Protein AF-A0A5J4E151-F1 (afdb_monomer)

Radius of gyration: 17.78 Å; Cα contacts (8 Å, |Δi|>4): 246; chains: 1; bounding box: 46×40×52 Å

Secondary structure (DSSP, 8-state):
---TTPPPPHHHHHTT-GGGHHHHTTTS--SEEE-EEEEEEETTEEEEEEEGGGSSS---HHHHHHHH-TTTEEEEEE-SSEEEEEE-SSS--TTEEEE--TT-TT--PEEEEEPPPTT-----HHHHHHHHHHHHHHHHHH-HHHHHHHHTT-S--SSHHHHHHHHHHHHHHHHHHHHHHHH-

Mean predicted aligned error: 8.68 Å

Structure (mmCIF, N/CA/C/O backbone):
data_AF-A0A5J4E151-F1
#
_entry.id   AF-A0A5J4E151-F1
#
loop_
_atom_site.group_PDB
_atom_site.id
_atom_site.type_symbol
_atom_site.label_atom_id
_atom_site.label_alt_id
_atom_site.label_comp_id
_atom_site.label_asym_id
_atom_site.label_entity_id
_atom_site.label_seq_id
_atom_site.pdbx_PDB_ins_code
_atom_site.Cartn_x
_atom_site.Cartn_y
_atom_site.Cartn_z
_atom_site.occupancy
_atom_site.B_iso_or_equiv
_atom_site.auth_seq_id
_atom_site.auth_comp_id
_atom_site.auth_asym_id
_atom_site.auth_atom_id
_atom_site.pdbx_PDB_model_num
ATOM 1 N N . MET A 1 1 ? 14.474 -12.973 3.841 1.00 42.53 1 MET A N 1
ATOM 2 C CA . MET A 1 1 ? 13.627 -13.143 5.040 1.00 42.53 1 MET A CA 1
ATOM 3 C C . MET A 1 1 ? 12.520 -14.110 4.651 1.00 42.53 1 MET A C 1
ATOM 5 O O . MET A 1 1 ? 11.704 -13.749 3.815 1.00 42.53 1 MET A O 1
ATOM 9 N N . ILE A 1 2 ? 12.594 -15.367 5.093 1.00 35.47 2 ILE A N 1
ATOM 10 C CA . ILE A 1 2 ? 11.678 -16.436 4.662 1.00 35.47 2 ILE A CA 1
ATOM 11 C C . ILE A 1 2 ? 10.744 -16.725 5.839 1.00 35.47 2 ILE A C 1
ATOM 13 O O . ILE A 1 2 ? 11.132 -17.407 6.781 1.00 35.47 2 ILE A O 1
ATOM 17 N N . CYS A 1 3 ? 9.547 -16.147 5.806 1.00 41.38 3 CYS A N 1
ATOM 18 C CA . CYS A 1 3 ? 8.407 -16.609 6.599 1.00 41.38 3 CYS A CA 1
ATOM 19 C C . CYS A 1 3 ? 7.678 -17.675 5.767 1.00 41.38 3 CYS A C 1
ATOM 21 O O . CYS A 1 3 ? 7.690 -17.584 4.540 1.00 41.38 3 CYS A O 1
ATOM 23 N N . GLU A 1 4 ? 7.112 -18.692 6.416 1.00 45.44 4 GLU A N 1
ATOM 24 C CA . GLU A 1 4 ? 6.543 -19.907 5.810 1.00 45.44 4 GLU A CA 1
ATOM 25 C C . GLU A 1 4 ? 5.902 -19.696 4.416 1.00 45.44 4 GLU A C 1
ATOM 27 O O . GLU A 1 4 ? 4.881 -19.030 4.256 1.00 45.44 4 GLU A O 1
ATOM 32 N N . GLY A 1 5 ? 6.543 -20.267 3.388 1.00 52.44 5 GLY A N 1
ATOM 33 C CA . GLY A 1 5 ? 5.962 -20.674 2.098 1.00 52.44 5 GLY A CA 1
ATOM 34 C C . GLY A 1 5 ? 5.473 -19.618 1.094 1.00 52.44 5 GLY A C 1
ATOM 35 O O . GLY A 1 5 ? 5.309 -19.960 -0.075 1.00 52.44 5 GLY A O 1
ATOM 36 N N . GLY A 1 6 ? 5.234 -18.365 1.483 1.00 66.88 6 GLY A N 1
ATOM 37 C CA . GLY A 1 6 ? 4.640 -17.357 0.590 1.00 66.88 6 GLY A CA 1
ATOM 38 C C . GLY A 1 6 ? 5.657 -16.418 -0.066 1.00 66.88 6 GLY A C 1
ATOM 39 O O . GLY A 1 6 ? 6.407 -15.730 0.627 1.00 66.88 6 GLY A O 1
ATOM 40 N N . ILE A 1 7 ? 5.645 -16.318 -1.401 1.00 82.00 7 ILE A N 1
ATOM 41 C CA . ILE A 1 7 ? 6.396 -15.284 -2.134 1.00 82.00 7 ILE A CA 1
ATOM 42 C C . ILE A 1 7 ? 5.636 -13.956 -2.015 1.00 82.00 7 ILE A C 1
ATOM 44 O O . ILE A 1 7 ? 4.506 -13.843 -2.485 1.00 82.00 7 ILE A O 1
ATOM 48 N N . VAL A 1 8 ? 6.262 -12.942 -1.410 1.00 86.12 8 VAL A N 1
ATOM 49 C CA . VAL A 1 8 ? 5.751 -11.563 -1.411 1.00 86.12 8 VAL A CA 1
ATOM 50 C C . VAL A 1 8 ? 6.131 -10.910 -2.737 1.00 86.12 8 VAL A C 1
ATOM 52 O O . VAL A 1 8 ? 7.313 -10.747 -3.036 1.00 86.12 8 VAL A O 1
ATOM 55 N N . SER A 1 9 ? 5.139 -10.543 -3.545 1.00 89.75 9 SER A N 1
ATOM 56 C CA . SER A 1 9 ? 5.371 -9.879 -4.828 1.00 89.75 9 SER A CA 1
ATOM 57 C C . SER A 1 9 ? 5.554 -8.365 -4.671 1.00 89.75 9 SER A C 1
ATOM 59 O O . SER A 1 9 ? 5.115 -7.760 -3.692 1.00 89.75 9 SER A O 1
ATOM 61 N N . LEU A 1 10 ? 6.124 -7.702 -5.687 1.00 90.00 10 LEU A N 1
ATOM 62 C CA . LEU A 1 10 ? 6.135 -6.234 -5.743 1.00 90.00 10 LEU A CA 1
ATOM 63 C C . LEU A 1 10 ? 4.709 -5.666 -5.668 1.00 90.00 10 LEU A C 1
ATOM 65 O O . LEU A 1 10 ? 4.472 -4.681 -4.979 1.00 90.00 10 LEU A O 1
ATOM 69 N N . GLY A 1 11 ? 3.744 -6.316 -6.325 1.00 88.94 11 GLY A N 1
ATOM 70 C CA . GLY A 1 11 ? 2.338 -5.916 -6.257 1.00 88.94 11 GLY A CA 1
ATOM 71 C C . GLY A 1 11 ? 1.789 -5.940 -4.830 1.00 88.94 11 GLY A C 1
ATOM 72 O O . GLY A 1 11 ? 1.059 -5.027 -4.454 1.00 88.94 11 GLY A O 1
ATOM 73 N N . ASP A 1 12 ? 2.189 -6.923 -4.020 1.00 87.94 12 ASP A N 1
ATOM 74 C CA . ASP A 1 12 ? 1.820 -6.983 -2.606 1.00 87.94 12 ASP A CA 1
ATOM 75 C C . ASP A 1 12 ? 2.377 -5.780 -1.848 1.00 87.94 12 ASP A C 1
ATOM 77 O O . ASP A 1 12 ? 1.626 -5.113 -1.141 1.00 87.94 12 ASP A O 1
ATOM 81 N N . LEU A 1 13 ? 3.654 -5.448 -2.031 1.00 90.50 13 LEU A N 1
ATOM 82 C CA . LEU A 1 13 ? 4.269 -4.296 -1.364 1.00 90.50 13 LEU A CA 1
ATOM 83 C C . LEU A 1 13 ? 3.615 -2.969 -1.781 1.00 90.50 13 LEU A C 1
ATOM 85 O O . LEU A 1 13 ? 3.301 -2.143 -0.925 1.00 90.50 13 LEU A O 1
ATOM 89 N N . LEU A 1 14 ? 3.369 -2.782 -3.081 1.00 90.31 14 LEU A N 1
ATOM 90 C CA . LEU A 1 14 ? 2.768 -1.566 -3.637 1.00 90.31 14 LEU A CA 1
ATOM 91 C C . LEU A 1 14 ? 1.304 -1.394 -3.221 1.00 90.31 14 LEU A C 1
ATOM 93 O O . LEU A 1 14 ? 0.881 -0.289 -2.892 1.00 90.31 14 LEU A O 1
ATOM 97 N N . SER A 1 15 ? 0.534 -2.484 -3.159 1.00 86.00 15 SER A N 1
ATOM 98 C CA . SER A 1 15 ? -0.891 -2.445 -2.794 1.00 86.00 15 SER A CA 1
ATOM 99 C C . SER A 1 15 ? -1.166 -1.891 -1.391 1.00 86.00 15 SER A C 1
ATOM 101 O O . SER A 1 15 ? -2.314 -1.579 -1.077 1.00 86.00 15 SER A O 1
ATOM 103 N N . ARG A 1 16 ? -0.123 -1.752 -0.568 1.00 84.62 16 ARG A N 1
ATOM 104 C CA . ARG A 1 16 ? -0.169 -1.297 0.823 1.00 84.62 16 ARG A CA 1
ATOM 105 C C . ARG A 1 16 ? 0.369 0.120 1.017 1.00 84.62 16 ARG A C 1
ATOM 107 O O . ARG A 1 16 ? 0.497 0.551 2.152 1.00 84.62 16 ARG A O 1
ATOM 114 N N . LEU A 1 17 ? 0.724 0.828 -0.056 1.00 86.69 17 LEU A N 1
ATOM 115 C CA . LEU A 1 17 ? 1.146 2.230 -0.008 1.00 86.69 17 LEU A CA 1
ATOM 116 C C . LEU A 1 17 ? -0.063 3.119 -0.319 1.00 86.69 17 LEU A C 1
ATOM 118 O O . LEU A 1 17 ? -0.485 3.147 -1.473 1.00 86.69 17 LEU A O 1
ATOM 122 N N . PRO A 1 18 ? -0.669 3.816 0.655 1.00 83.00 18 PRO A N 1
ATOM 123 C CA . PRO A 1 18 ? -1.901 4.570 0.428 1.00 83.00 18 PRO A CA 1
ATOM 124 C C . PRO A 1 18 ? -1.764 5.713 -0.591 1.00 83.00 18 PRO A C 1
ATOM 126 O O . PRO A 1 18 ? -2.714 6.009 -1.318 1.00 83.00 18 PRO A O 1
ATOM 129 N N . ASP A 1 19 ? -0.582 6.325 -0.688 1.00 85.25 19 ASP A N 1
ATOM 130 C CA . ASP A 1 19 ? -0.320 7.485 -1.552 1.00 85.25 19 ASP A CA 1
ATOM 131 C C . ASP A 1 19 ? -0.373 7.162 -3.051 1.00 85.25 19 ASP A C 1
ATOM 133 O O . ASP A 1 19 ? -0.708 8.019 -3.869 1.00 85.25 19 ASP A O 1
ATOM 137 N N . ILE A 1 20 ? -0.106 5.910 -3.435 1.00 88.19 20 ILE A N 1
ATOM 138 C CA . ILE A 1 20 ? -0.047 5.501 -4.849 1.00 88.19 20 ILE A CA 1
ATOM 139 C C . ILE A 1 20 ? -1.350 4.868 -5.342 1.00 88.19 20 ILE A C 1
ATOM 141 O O . ILE A 1 20 ? -1.440 4.394 -6.467 1.00 88.19 20 ILE A O 1
ATOM 145 N N . GLN A 1 21 ? -2.392 4.830 -4.520 1.00 84.31 21 GLN A N 1
ATOM 146 C CA . GLN A 1 21 ? -3.546 3.954 -4.756 1.00 84.31 21 GLN A CA 1
ATOM 147 C C . GLN A 1 21 ? -4.388 4.368 -5.947 1.00 84.31 21 GLN A C 1
ATOM 149 O O . GLN A 1 21 ? -4.910 3.533 -6.682 1.00 84.31 21 GLN A O 1
ATOM 154 N N . LYS A 1 22 ? -4.478 5.677 -6.181 1.00 83.44 22 LYS A N 1
ATOM 155 C CA . LYS A 1 22 ? -5.176 6.223 -7.342 1.00 83.44 22 LYS A CA 1
ATOM 156 C C . LYS A 1 22 ? -4.534 5.769 -8.655 1.00 83.44 22 LYS A C 1
ATOM 158 O O . LYS A 1 22 ? -5.250 5.565 -9.634 1.00 83.44 22 LYS A O 1
ATOM 163 N N . THR A 1 23 ? -3.207 5.658 -8.699 1.00 87.88 23 THR A N 1
ATOM 164 C CA . THR A 1 23 ? -2.477 5.189 -9.883 1.00 87.88 23 THR A CA 1
ATOM 165 C C . THR A 1 23 ? -2.414 3.665 -9.919 1.00 87.88 23 THR A C 1
ATOM 167 O O . THR A 1 23 ? -2.694 3.092 -10.968 1.00 87.88 23 THR A O 1
ATOM 170 N N . PHE A 1 24 ? -2.190 3.009 -8.778 1.00 88.06 24 PHE A N 1
ATOM 171 C CA . PHE A 1 24 ? -2.162 1.550 -8.653 1.00 88.06 24 PHE A CA 1
ATOM 172 C C . PHE A 1 24 ? -3.486 0.900 -9.074 1.00 88.06 24 PHE A C 1
ATOM 174 O O . PHE A 1 24 ? -3.498 -0.038 -9.870 1.00 88.06 24 PHE A O 1
ATOM 181 N N . GLY A 1 25 ? -4.607 1.485 -8.641 1.00 84.69 25 GLY A N 1
ATOM 182 C CA . GLY A 1 25 ? -5.966 1.059 -8.979 1.00 84.69 25 GLY A CA 1
ATOM 183 C C . GLY A 1 25 ? -6.283 1.020 -10.477 1.00 84.69 25 GLY A C 1
ATOM 184 O O . GLY A 1 25 ? -7.264 0.393 -10.867 1.00 84.69 25 GLY A O 1
ATOM 185 N N . ARG A 1 26 ? -5.476 1.674 -11.327 1.00 84.75 26 ARG A N 1
ATOM 186 C CA . ARG A 1 26 ? -5.668 1.671 -12.787 1.00 84.75 26 ARG A CA 1
ATOM 187 C C . ARG A 1 26 ? -5.266 0.355 -13.447 1.00 84.75 26 ARG A C 1
ATOM 189 O O . ARG A 1 26 ? -5.738 0.089 -14.544 1.00 84.75 26 ARG A O 1
ATOM 196 N N . TRP A 1 27 ? -4.407 -0.437 -12.807 1.00 83.38 27 TRP A N 1
ATOM 197 C CA . TRP A 1 27 ? -3.849 -1.663 -13.393 1.00 83.38 27 TRP A CA 1
ATOM 198 C C . TRP A 1 27 ? -3.949 -2.880 -12.476 1.00 83.38 27 TRP A C 1
ATOM 200 O O . TRP A 1 27 ? -3.984 -4.012 -12.956 1.00 83.38 27 TRP A O 1
ATOM 210 N N . LYS A 1 28 ? -4.039 -2.675 -11.158 1.00 83.56 28 LYS A N 1
ATOM 211 C CA . LYS A 1 28 ? -4.317 -3.732 -10.184 1.00 83.56 28 LYS A CA 1
ATOM 212 C C . LYS A 1 28 ? -5.319 -3.270 -9.146 1.00 83.56 28 LYS A C 1
ATOM 214 O O . LYS A 1 28 ? -5.326 -2.118 -8.728 1.00 83.56 28 LYS A O 1
ATOM 219 N N . GLN A 1 29 ? -6.151 -4.198 -8.683 1.00 74.88 29 GLN A N 1
ATOM 220 C CA . GLN A 1 29 ? -7.035 -3.908 -7.564 1.00 74.88 29 GLN A CA 1
ATOM 221 C C . GLN A 1 29 ? -6.218 -3.800 -6.271 1.00 74.88 29 GLN A C 1
ATOM 223 O O . GLN A 1 29 ? -5.421 -4.694 -5.977 1.00 74.88 29 GLN A O 1
ATOM 228 N N . PRO A 1 30 ? -6.403 -2.732 -5.485 1.00 70.62 30 PRO A N 1
ATOM 229 C CA . PRO A 1 30 ? -5.702 -2.594 -4.226 1.00 70.62 30 PRO A CA 1
ATOM 230 C C . PRO A 1 30 ? -6.295 -3.486 -3.129 1.00 70.62 30 PRO A C 1
ATOM 232 O O . PRO A 1 30 ? -7.515 -3.694 -3.041 1.00 70.62 30 PRO A O 1
ATOM 235 N N . ASN A 1 31 ? -5.395 -3.985 -2.277 1.00 70.06 31 ASN A N 1
ATOM 236 C CA . ASN A 1 31 ? -5.660 -4.923 -1.182 1.00 70.06 31 ASN A CA 1
ATOM 237 C C . ASN A 1 31 ? -5.587 -4.233 0.190 1.00 70.06 31 ASN A C 1
ATOM 239 O O . ASN A 1 31 ? -5.040 -4.761 1.157 1.00 70.06 31 ASN A O 1
ATOM 243 N N . PHE A 1 32 ? -6.134 -3.026 0.270 1.00 72.69 32 PHE A N 1
ATOM 244 C CA . PHE A 1 32 ? -6.296 -2.288 1.514 1.00 72.69 32 PHE A CA 1
ATOM 245 C C . PHE A 1 32 ? -7.587 -1.461 1.431 1.00 72.69 32 PHE A C 1
ATOM 247 O O . PHE A 1 32 ? -8.123 -1.217 0.345 1.00 72.69 32 PHE A O 1
ATOM 254 N N . ILE A 1 33 ? -8.110 -1.066 2.583 1.00 72.81 33 ILE A N 1
ATOM 255 C CA . ILE A 1 33 ? -9.301 -0.236 2.729 1.00 72.81 33 ILE A CA 1
ATOM 256 C C . ILE A 1 33 ? -8.943 0.867 3.721 1.00 72.81 33 ILE A C 1
ATOM 258 O O . ILE A 1 33 ? -8.430 0.598 4.804 1.00 72.81 33 ILE A O 1
ATOM 262 N N . ARG A 1 34 ? -9.193 2.126 3.356 1.00 69.88 34 ARG A N 1
ATOM 263 C CA . ARG A 1 34 ? -8.983 3.264 4.257 1.00 69.88 34 ARG A CA 1
ATOM 264 C C . ARG A 1 34 ? -10.193 3.435 5.167 1.00 69.88 34 ARG A C 1
ATOM 266 O O . ARG A 1 34 ? -11.329 3.405 4.696 1.00 69.88 34 ARG A O 1
ATOM 273 N N . PHE A 1 35 ? -9.937 3.631 6.455 1.00 68.56 35 PHE A N 1
ATOM 274 C CA . PHE A 1 35 ? -10.963 3.841 7.466 1.00 68.56 35 PHE A CA 1
ATOM 275 C C . PHE A 1 35 ? -10.868 5.264 7.994 1.00 68.56 35 PHE A C 1
ATOM 277 O O . PHE A 1 35 ? -9.801 5.875 8.020 1.00 68.56 35 PHE A O 1
ATOM 284 N N . ARG A 1 36 ? -11.998 5.776 8.471 1.00 63.00 36 ARG A N 1
ATOM 285 C CA . ARG A 1 36 ? -11.978 6.844 9.460 1.00 63.00 36 ARG A CA 1
ATOM 286 C C . ARG A 1 36 ? -12.398 6.200 10.770 1.00 63.00 36 ARG A C 1
ATOM 288 O O . ARG A 1 36 ? -13.542 5.766 10.890 1.00 63.00 36 ARG A O 1
ATOM 295 N N . SER A 1 37 ? -11.484 6.081 11.732 1.00 58.84 37 SER A N 1
ATOM 296 C CA . SER A 1 37 ? -11.930 5.754 13.084 1.00 58.84 37 SER A CA 1
ATOM 297 C C . SER A 1 37 ? -12.698 6.971 13.597 1.00 58.84 37 SER A C 1
ATOM 299 O O . SER A 1 37 ? -12.213 8.101 13.540 1.00 58.84 37 SER A O 1
ATOM 301 N N . GLU A 1 38 ? -13.949 6.768 13.996 1.00 55.66 38 GLU A N 1
ATOM 302 C CA . GLU A 1 38 ? -14.753 7.858 14.550 1.00 55.66 38 GLU A CA 1
ATOM 303 C C . GLU A 1 38 ? -14.812 7.775 16.074 1.00 55.66 38 GLU A C 1
ATOM 305 O O . GLU A 1 38 ? -14.807 8.822 16.719 1.00 55.66 38 GLU A O 1
ATOM 310 N N . LYS A 1 39 ? -14.823 6.568 16.669 1.00 57.62 39 LYS A N 1
ATOM 311 C CA . LYS A 1 39 ? -14.836 6.382 18.130 1.00 57.62 39 LYS A CA 1
ATOM 312 C C . LYS A 1 39 ? -14.169 5.068 18.548 1.00 57.62 39 LYS A C 1
ATOM 314 O O . LYS A 1 39 ? -14.667 3.988 18.240 1.00 57.62 39 LYS A O 1
ATOM 319 N N . ILE A 1 40 ? -13.086 5.166 19.314 1.00 58.03 40 ILE A N 1
ATOM 320 C CA . ILE A 1 40 ? -12.594 4.067 20.156 1.00 58.03 40 ILE A CA 1
ATOM 321 C C . ILE A 1 40 ? -13.367 4.204 21.466 1.00 58.03 40 ILE A C 1
ATOM 323 O O . ILE A 1 40 ? -13.253 5.238 22.125 1.00 58.03 40 ILE A O 1
ATOM 327 N N . LYS A 1 41 ? -14.259 3.254 21.767 1.00 53.00 41 LYS A N 1
ATOM 328 C CA . LYS A 1 41 ? -15.203 3.403 22.886 1.00 53.00 41 LYS A CA 1
ATOM 329 C C . LYS A 1 41 ? -14.642 2.897 24.212 1.00 53.00 41 LYS A C 1
ATOM 331 O O . LYS A 1 41 ? -15.151 3.306 25.243 1.00 53.00 41 LYS A O 1
ATOM 336 N N . ASP A 1 42 ? -13.590 2.090 24.176 1.00 51.34 42 ASP A N 1
ATOM 337 C CA . ASP A 1 42 ? -12.799 1.684 25.334 1.00 51.34 42 ASP A CA 1
ATOM 338 C C . ASP A 1 42 ? -11.522 0.985 24.845 1.00 51.34 42 ASP A C 1
ATOM 340 O O . ASP A 1 42 ? -11.411 0.665 23.660 1.00 51.34 42 ASP A O 1
ATOM 344 N N . SER A 1 43 ? -10.565 0.720 25.739 1.00 54.88 43 SER A N 1
ATOM 345 C CA . SER A 1 43 ? -9.288 0.055 25.396 1.00 54.88 43 SER A CA 1
ATOM 346 C C . SER A 1 43 ? -9.418 -1.324 24.717 1.00 54.88 43 SER A C 1
ATOM 348 O O . SER A 1 43 ? -8.444 -1.808 24.142 1.00 54.88 43 SER A O 1
ATOM 350 N N . ASP A 1 44 ? -10.617 -1.919 24.735 1.00 62.38 44 ASP A N 1
ATOM 351 C CA . ASP A 1 44 ? -10.885 -3.289 24.287 1.00 62.38 44 ASP A CA 1
ATOM 352 C C . ASP A 1 44 ? -11.811 -3.399 23.056 1.00 62.38 44 ASP A C 1
ATOM 354 O O . ASP A 1 44 ? -11.837 -4.451 22.417 1.00 62.38 44 ASP A O 1
ATOM 358 N N . GLU A 1 45 ? -12.546 -2.341 22.686 1.00 68.88 45 GLU A N 1
ATOM 359 C CA . GLU A 1 45 ? -13.493 -2.364 21.561 1.00 68.88 45 GLU A CA 1
ATOM 360 C C . GLU A 1 45 ? -13.376 -1.110 20.685 1.00 68.88 45 GLU A C 1
ATOM 362 O O . GLU A 1 45 ? -13.573 0.029 21.130 1.00 68.88 45 GLU A O 1
ATOM 367 N N . ALA A 1 46 ? -13.108 -1.323 19.394 1.00 72.38 46 ALA A N 1
ATOM 368 C CA . ALA A 1 46 ? -13.082 -0.262 18.400 1.00 72.38 46 ALA A CA 1
ATOM 369 C C . ALA A 1 46 ? -14.318 -0.336 17.496 1.00 72.38 46 ALA A C 1
ATOM 371 O O . ALA A 1 46 ? -14.660 -1.392 16.956 1.00 72.38 46 ALA A O 1
ATOM 372 N N . ILE A 1 47 ? -14.965 0.819 17.305 1.00 77.06 47 ILE A N 1
ATOM 373 C CA . ILE A 1 47 ? -15.999 0.996 16.289 1.00 77.06 47 ILE A CA 1
ATOM 374 C C . ILE A 1 47 ? -15.340 1.594 15.050 1.00 77.06 47 ILE A C 1
ATOM 376 O O . ILE A 1 47 ? -14.709 2.654 15.089 1.00 77.06 47 ILE A O 1
ATOM 380 N N . LEU A 1 48 ? -15.496 0.892 13.938 1.00 76.25 48 LEU A N 1
ATOM 381 C CA . LEU A 1 48 ? -14.873 1.197 12.663 1.00 76.25 48 LEU A CA 1
ATOM 382 C C . LEU A 1 48 ? -15.947 1.642 11.678 1.00 76.25 48 LEU A C 1
ATOM 384 O O . LEU A 1 48 ? -16.825 0.854 11.330 1.00 76.25 48 LEU A O 1
ATOM 388 N N . THR A 1 49 ? -15.850 2.876 11.190 1.00 77.62 49 THR A N 1
ATOM 389 C CA . THR A 1 49 ? -16.773 3.410 10.183 1.00 77.62 49 THR A CA 1
ATOM 390 C C . THR A 1 49 ? -16.073 3.473 8.824 1.00 77.62 49 THR A C 1
ATOM 392 O O . THR A 1 49 ? -15.026 4.106 8.665 1.00 77.62 49 THR A O 1
ATOM 395 N N . VAL A 1 50 ? -16.658 2.824 7.817 1.00 76.06 50 VAL A N 1
ATOM 396 C CA . VAL A 1 50 ? -16.188 2.842 6.424 1.00 76.06 50 VAL A CA 1
ATOM 397 C C . VAL A 1 50 ? -17.189 3.575 5.557 1.00 76.06 50 VAL A C 1
ATOM 399 O O . VAL A 1 50 ? -18.328 3.143 5.424 1.00 76.06 50 VAL A O 1
ATOM 402 N N . ARG A 1 51 ? -16.760 4.646 4.890 1.00 73.56 51 ARG A N 1
ATOM 403 C CA . ARG A 1 51 ? -17.608 5.388 3.948 1.00 73.56 51 ARG A CA 1
ATOM 404 C C . ARG A 1 51 ? -17.534 4.779 2.550 1.00 73.56 51 ARG A C 1
ATOM 406 O O . ARG A 1 51 ? -16.490 4.852 1.903 1.00 73.56 51 ARG A O 1
ATOM 413 N N . ARG A 1 52 ? -18.655 4.257 2.040 1.00 71.12 52 ARG A N 1
ATOM 414 C CA . ARG A 1 52 ? -18.755 3.619 0.711 1.00 71.12 52 ARG A CA 1
ATOM 415 C C . ARG A 1 52 ? -18.426 4.588 -0.433 1.00 71.12 52 ARG A C 1
ATOM 417 O O . ARG A 1 52 ? -17.682 4.257 -1.349 1.00 71.12 52 ARG A O 1
ATOM 424 N N . LYS A 1 53 ? -18.938 5.824 -0.379 1.00 61.50 53 LYS A N 1
ATOM 425 C CA . LYS A 1 53 ? -18.832 6.788 -1.498 1.00 61.50 53 LYS A CA 1
ATOM 426 C C . LYS A 1 53 ? -17.515 7.564 -1.579 1.00 61.50 53 LYS A C 1
ATOM 428 O O . LYS A 1 53 ? -17.277 8.231 -2.582 1.00 61.50 53 LYS A O 1
ATOM 433 N N . GLN A 1 54 ? -16.651 7.493 -0.567 1.00 56.75 54 GLN A N 1
ATOM 434 C CA . GLN A 1 54 ? -15.451 8.336 -0.519 1.00 56.75 54 GLN A CA 1
ATOM 435 C C . GLN A 1 54 ? -14.336 7.864 -1.471 1.00 56.75 54 GLN A C 1
ATOM 437 O O . GLN A 1 54 ? -13.471 8.662 -1.827 1.00 56.75 54 GLN A O 1
ATOM 442 N N . TYR A 1 55 ? -14.374 6.611 -1.944 1.00 53.59 55 TYR A N 1
ATOM 443 C CA . TYR A 1 55 ? -13.219 6.005 -2.621 1.00 53.59 55 TYR A CA 1
ATOM 444 C C . TYR A 1 55 ? -13.464 5.457 -4.032 1.00 53.59 55 TYR A C 1
ATOM 446 O O . TYR A 1 55 ? -12.539 4.895 -4.608 1.00 53.59 55 TYR A O 1
ATOM 454 N N . ARG A 1 56 ? -14.662 5.615 -4.624 1.00 54.12 56 ARG A N 1
ATOM 455 C CA . ARG A 1 56 ? -15.032 5.001 -5.930 1.00 54.12 56 ARG A CA 1
ATOM 456 C C . ARG A 1 56 ? -14.776 3.482 -6.018 1.00 54.12 56 ARG A C 1
ATOM 458 O O . ARG A 1 56 ? -14.801 2.919 -7.107 1.00 54.12 56 ARG A O 1
ATOM 465 N N . MET A 1 57 ? -14.518 2.830 -4.891 1.00 56.59 57 MET A N 1
ATOM 466 C CA . MET A 1 57 ? -14.376 1.390 -4.778 1.00 56.59 57 MET A CA 1
ATOM 467 C C . MET A 1 57 ? -15.659 0.865 -4.166 1.00 56.59 57 MET A C 1
ATOM 469 O O . MET A 1 57 ? -16.116 1.404 -3.159 1.00 56.59 57 MET A O 1
ATOM 473 N N . ASP A 1 58 ? -16.230 -0.168 -4.774 1.00 63.25 58 ASP A N 1
ATOM 474 C CA . ASP A 1 58 ? -17.377 -0.858 -4.204 1.00 63.25 58 ASP A CA 1
ATOM 475 C C . ASP A 1 58 ? -16.873 -1.657 -2.997 1.00 63.25 58 ASP A C 1
ATOM 477 O O . ASP A 1 58 ? -16.275 -2.730 -3.123 1.00 63.25 58 ASP A O 1
ATOM 481 N N . VAL A 1 59 ? -16.948 -1.042 -1.817 1.00 70.62 59 VAL A N 1
ATOM 482 C CA . VAL A 1 59 ? -16.488 -1.669 -0.582 1.00 70.62 59 VAL A CA 1
ATOM 483 C C . VAL A 1 59 ? -17.616 -2.543 -0.051 1.00 70.62 59 VAL A C 1
ATOM 485 O O . VAL A 1 59 ? -18.546 -2.056 0.588 1.00 70.62 59 VAL A O 1
ATOM 488 N N . ASP A 1 60 ? -17.512 -3.841 -0.323 1.00 81.38 60 ASP A N 1
ATOM 489 C CA . ASP A 1 60 ? -18.403 -4.863 0.220 1.00 81.38 60 ASP A CA 1
ATOM 490 C C . ASP A 1 60 ? -17.929 -5.317 1.614 1.00 81.38 60 ASP A C 1
ATOM 492 O O . ASP A 1 60 ? -16.731 -5.444 1.894 1.00 81.38 60 ASP A O 1
ATOM 496 N N . VAL A 1 61 ? -18.896 -5.633 2.473 1.00 82.69 61 VAL A N 1
ATOM 497 C CA . VAL A 1 61 ? -18.726 -6.286 3.775 1.00 82.69 61 VAL A CA 1
ATOM 498 C C . VAL A 1 61 ? -17.847 -7.529 3.647 1.00 82.69 61 VAL A C 1
ATOM 500 O O . VAL A 1 61 ? -16.977 -7.749 4.488 1.00 82.69 61 VAL A O 1
ATOM 503 N N . ARG A 1 62 ? -18.022 -8.312 2.573 1.00 83.56 62 ARG A N 1
ATOM 504 C CA . ARG A 1 62 ? -17.208 -9.509 2.303 1.00 83.56 62 ARG A CA 1
ATOM 505 C C . ARG A 1 62 ? -15.723 -9.185 2.180 1.00 83.56 62 ARG A C 1
ATOM 507 O O . ARG A 1 62 ? -14.898 -9.872 2.771 1.00 83.56 62 ARG A O 1
ATOM 514 N N . LYS A 1 63 ? -15.380 -8.115 1.456 1.00 80.00 63 LYS A N 1
ATOM 515 C CA . LYS A 1 63 ? -13.987 -7.692 1.264 1.00 80.00 63 LYS A CA 1
ATOM 516 C C . LYS A 1 63 ? -13.377 -7.207 2.578 1.00 80.00 63 LYS A C 1
ATOM 518 O O . LYS A 1 63 ? -12.238 -7.545 2.880 1.00 80.00 63 LYS A O 1
ATOM 523 N N . ILE A 1 64 ? -14.134 -6.457 3.380 1.00 80.44 64 ILE A N 1
ATOM 524 C CA . ILE A 1 64 ? -13.666 -5.998 4.696 1.00 80.44 64 ILE A CA 1
ATOM 525 C C . ILE A 1 64 ? -13.393 -7.192 5.614 1.00 80.44 64 ILE A C 1
ATOM 527 O O . ILE A 1 64 ? -12.321 -7.267 6.208 1.00 80.44 64 ILE A O 1
ATOM 531 N N . LYS A 1 65 ? -14.322 -8.148 5.683 1.00 82.00 65 LYS A N 1
ATOM 532 C CA . LYS A 1 65 ? -14.159 -9.378 6.465 1.00 82.00 65 LYS A CA 1
ATOM 533 C C . LYS A 1 65 ? -12.991 -10.237 5.988 1.00 82.00 65 LYS A C 1
ATOM 535 O O . LYS A 1 65 ? -12.237 -10.738 6.810 1.00 82.00 65 LYS A O 1
ATOM 540 N N . GLN A 1 66 ? -12.766 -10.328 4.679 1.00 80.25 66 GLN A N 1
ATOM 541 C CA . GLN A 1 66 ? -11.6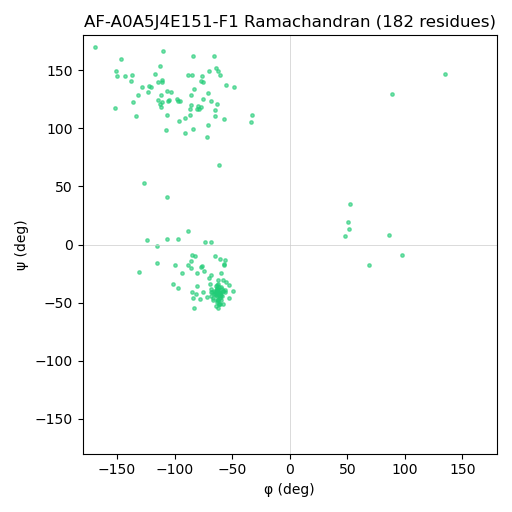01 -11.022 4.127 1.00 80.25 66 GLN A CA 1
ATOM 542 C C . GLN A 1 66 ? -10.275 -10.376 4.561 1.00 80.25 66 GLN A C 1
ATOM 544 O O . GLN A 1 66 ? -9.308 -11.081 4.831 1.00 80.25 66 GLN A O 1
ATOM 549 N N . ILE A 1 67 ? -10.221 -9.042 4.615 1.00 79.00 67 ILE A N 1
ATOM 550 C CA . ILE A 1 67 ? -9.006 -8.297 4.964 1.00 79.00 67 ILE A CA 1
ATOM 551 C C . ILE A 1 67 ? -8.761 -8.310 6.480 1.00 79.00 67 ILE A C 1
ATOM 553 O O . ILE A 1 67 ? -7.639 -8.568 6.904 1.00 79.00 67 ILE A O 1
ATOM 557 N N . ALA A 1 68 ? -9.792 -8.044 7.287 1.00 75.88 68 ALA A N 1
ATOM 558 C CA . ALA A 1 68 ? -9.697 -8.009 8.750 1.00 75.88 68 ALA A CA 1
ATOM 559 C C . ALA A 1 68 ? -9.666 -9.407 9.399 1.00 75.88 68 ALA A C 1
ATOM 561 O O . ALA A 1 68 ? -9.254 -9.546 10.551 1.00 75.88 68 ALA A O 1
ATOM 562 N N . GLY A 1 69 ? -10.120 -10.432 8.675 1.00 77.00 69 GLY A N 1
ATOM 563 C CA . GLY A 1 69 ? -10.452 -11.752 9.203 1.00 77.00 69 GLY A CA 1
ATOM 564 C C . GLY A 1 69 ? -11.913 -11.821 9.664 1.00 77.00 69 GLY A C 1
ATOM 565 O O . GLY A 1 69 ? -12.365 -10.982 10.445 1.00 77.00 69 GLY A O 1
ATOM 566 N N . ASP A 1 70 ? -12.642 -12.844 9.204 1.00 74.75 70 ASP A N 1
ATOM 567 C CA . ASP A 1 70 ? -14.070 -13.057 9.509 1.00 74.75 70 ASP A CA 1
ATOM 568 C C . ASP A 1 70 ? -14.367 -13.102 11.019 1.00 74.75 70 ASP A C 1
ATOM 570 O O . ASP A 1 70 ? -15.418 -12.644 11.470 1.00 74.75 70 ASP A O 1
ATOM 574 N N . ASP A 1 71 ? -13.417 -13.604 11.809 1.00 73.44 71 ASP A N 1
ATOM 575 C CA . ASP A 1 71 ? -13.561 -13.776 13.257 1.00 73.44 71 ASP A CA 1
ATOM 576 C C . ASP A 1 71 ? -13.224 -12.514 14.067 1.00 73.44 71 ASP A C 1
ATOM 578 O O . ASP A 1 71 ? -13.436 -12.479 15.281 1.00 73.44 71 ASP A O 1
ATOM 582 N N . CYS A 1 72 ? -12.680 -11.476 13.426 1.00 75.00 72 CYS A N 1
ATOM 583 C CA . CYS A 1 72 ? -12.179 -10.284 14.111 1.00 75.00 72 CYS A CA 1
ATOM 584 C C . CYS A 1 72 ? -13.220 -9.167 14.211 1.00 75.00 72 CYS A C 1
ATOM 586 O O . CYS A 1 72 ? -13.114 -8.321 15.102 1.00 75.00 72 CYS A O 1
ATOM 588 N N . ILE A 1 73 ? -14.206 -9.143 13.309 1.00 83.31 73 ILE A N 1
ATOM 589 C CA . ILE A 1 73 ? -15.143 -8.026 13.170 1.00 83.31 73 ILE A CA 1
ATOM 590 C C . ILE A 1 73 ? -16.589 -8.479 12.955 1.00 83.31 73 ILE A C 1
ATOM 592 O O . ILE A 1 73 ? -16.880 -9.399 12.193 1.00 83.31 73 ILE A O 1
ATOM 596 N N . ASP A 1 74 ? -17.507 -7.757 13.583 1.00 86.31 74 ASP A N 1
ATOM 597 C CA . ASP A 1 74 ? -18.944 -7.852 13.372 1.00 86.31 7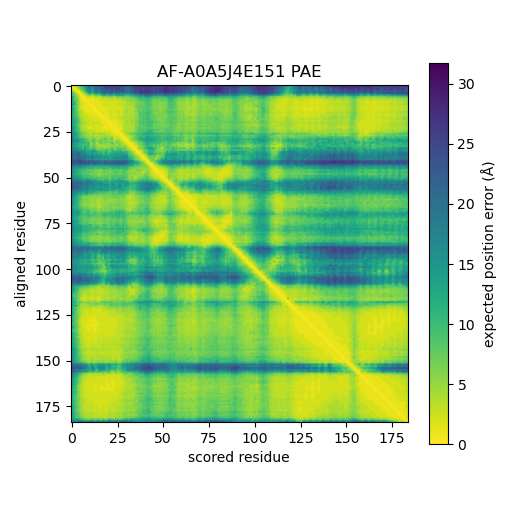4 ASP A CA 1
ATOM 598 C C . ASP A 1 74 ? -19.476 -6.609 12.688 1.00 86.31 74 ASP A C 1
ATOM 600 O O . ASP A 1 74 ? -19.083 -5.491 13.001 1.00 86.31 74 ASP A O 1
ATOM 604 N N . LEU A 1 75 ? -20.398 -6.802 11.750 1.00 86.94 75 LEU A N 1
ATOM 605 C CA . LEU A 1 75 ? -21.132 -5.701 11.147 1.00 86.94 75 LEU A CA 1
ATOM 606 C C . LEU A 1 75 ? -22.232 -5.264 12.121 1.00 86.94 75 LEU A C 1
ATOM 608 O O . LEU A 1 75 ? -23.142 -6.041 12.398 1.00 86.94 75 LEU A O 1
ATOM 612 N N . ILE A 1 76 ? -22.160 -4.025 12.605 1.00 88.56 76 ILE A N 1
ATOM 613 C CA . ILE A 1 76 ? -23.195 -3.422 13.458 1.00 88.56 76 ILE A CA 1
ATOM 614 C C . ILE A 1 76 ? -24.309 -2.838 12.591 1.00 88.56 76 ILE A C 1
ATOM 616 O O . ILE A 1 76 ? -25.491 -3.005 12.874 1.00 88.56 76 ILE A O 1
ATOM 620 N N . SER A 1 77 ? -23.922 -2.103 11.546 1.00 86.88 77 SER A N 1
ATOM 621 C CA . SER A 1 77 ? -24.849 -1.371 10.688 1.00 86.88 77 SER A CA 1
ATOM 622 C C . SER A 1 77 ? -24.307 -1.272 9.270 1.00 86.88 77 SER A C 1
ATOM 624 O O . SER A 1 77 ? -23.102 -1.144 9.053 1.00 86.88 77 SER A O 1
ATOM 626 N N . SER A 1 78 ? -25.212 -1.323 8.299 1.00 88.38 78 SER A N 1
ATOM 627 C CA . SER A 1 78 ? -24.916 -1.123 6.887 1.00 88.38 78 SER A CA 1
ATOM 628 C C . SER A 1 78 ? -25.953 -0.178 6.298 1.00 88.38 78 SER A C 1
ATOM 630 O O . SER A 1 78 ? -27.102 -0.566 6.116 1.00 88.38 78 SER A O 1
ATOM 632 N N . ASP A 1 79 ? -25.515 1.026 5.958 1.00 84.62 79 ASP A N 1
ATOM 633 C CA . ASP A 1 79 ? -26.272 2.017 5.197 1.00 84.62 79 ASP A CA 1
ATOM 634 C C . ASP A 1 79 ? -25.663 2.170 3.787 1.00 84.62 79 ASP A C 1
ATOM 636 O O . ASP A 1 79 ? -24.536 1.742 3.510 1.00 84.62 79 ASP A O 1
ATOM 640 N N . ASP A 1 80 ? -26.383 2.825 2.880 1.00 80.31 80 ASP A N 1
ATOM 641 C CA . ASP A 1 80 ? -25.927 3.146 1.524 1.00 80.31 80 ASP A CA 1
ATOM 642 C C . ASP A 1 80 ? -24.670 4.024 1.518 1.00 80.31 80 ASP A C 1
ATOM 644 O O . ASP A 1 80 ? -23.906 4.055 0.545 1.00 80.31 80 ASP A O 1
ATOM 648 N N . LYS A 1 81 ? -24.451 4.777 2.599 1.00 80.94 81 LYS A N 1
ATOM 649 C CA . LYS A 1 81 ? -23.312 5.684 2.741 1.00 80.94 81 LYS A CA 1
ATOM 650 C C . LYS A 1 81 ? -22.162 5.060 3.515 1.00 80.94 81 LYS A C 1
ATOM 652 O O . LYS A 1 81 ? -21.009 5.324 3.166 1.00 80.94 81 LYS A O 1
ATOM 657 N N . GLU A 1 82 ? -22.454 4.264 4.539 1.00 83.75 82 GLU A N 1
ATOM 658 C CA . GLU A 1 82 ? -21.468 3.842 5.531 1.00 83.75 82 GLU A CA 1
ATOM 659 C C . GLU A 1 82 ? -21.683 2.393 5.987 1.00 83.75 82 GLU A C 1
ATOM 661 O O . GLU A 1 82 ? -22.807 1.916 6.110 1.00 83.75 82 GLU A O 1
ATOM 666 N N . LEU A 1 83 ? -20.584 1.693 6.253 1.00 83.69 83 LEU A N 1
ATOM 667 C CA . LEU A 1 83 ? -20.562 0.398 6.924 1.00 83.69 83 LEU A CA 1
ATOM 668 C C . LEU A 1 83 ? -19.908 0.582 8.291 1.00 83.69 83 LEU A C 1
ATOM 670 O O . LEU A 1 83 ? -18.807 1.128 8.372 1.00 83.69 83 LEU A O 1
ATOM 674 N N . VAL A 1 84 ? -20.564 0.116 9.347 1.00 85.69 84 VAL A N 1
ATOM 675 C CA . VAL A 1 84 ? -20.071 0.227 10.722 1.00 85.69 84 VAL A CA 1
ATOM 676 C C . VAL A 1 84 ? -19.767 -1.162 11.257 1.00 85.69 84 VAL A C 1
ATOM 678 O O . VAL A 1 84 ? -20.649 -2.022 11.290 1.00 85.69 84 VAL A O 1
ATOM 681 N N . PHE A 1 85 ? -18.532 -1.366 11.707 1.00 84.38 85 PHE A N 1
ATOM 682 C CA . PHE A 1 85 ? -18.060 -2.622 12.277 1.00 84.38 85 PHE A CA 1
ATOM 683 C C . PHE A 1 85 ? -17.642 -2.460 13.737 1.00 84.38 85 PHE A C 1
ATOM 685 O O . PHE A 1 85 ? -17.107 -1.421 14.119 1.00 84.38 85 PHE A O 1
ATOM 692 N N . GLN A 1 86 ? -17.854 -3.505 14.531 1.00 84.00 86 GLN A N 1
ATOM 693 C CA . GLN A 1 86 ? -17.333 -3.663 15.885 1.00 84.00 86 GLN A CA 1
ATOM 694 C C . GLN A 1 86 ? -16.290 -4.763 15.888 1.00 84.00 86 GLN A C 1
ATOM 696 O O . GLN A 1 86 ? -16.445 -5.782 15.219 1.00 84.00 86 GLN A O 1
ATOM 701 N N . THR A 1 87 ? -15.232 -4.586 16.654 1.00 79.62 87 THR A N 1
ATOM 702 C CA . THR A 1 87 ? -14.188 -5.598 16.793 1.00 79.62 87 THR A CA 1
ATOM 703 C C . THR A 1 87 ? -14.571 -6.592 17.888 1.00 79.62 87 THR A C 1
ATOM 705 O O . THR A 1 87 ? -14.899 -6.175 18.994 1.00 79.62 87 THR A O 1
ATOM 708 N N . LYS A 1 88 ? -14.522 -7.897 17.596 1.00 73.56 88 LYS A N 1
ATOM 709 C CA . LYS A 1 88 ? -14.972 -8.984 18.494 1.00 73.56 88 LYS A CA 1
ATOM 710 C C . LYS A 1 88 ? -13.974 -9.370 19.587 1.00 73.56 88 LYS A C 1
ATOM 712 O O . LYS A 1 88 ? -14.362 -9.986 20.577 1.00 73.56 88 LYS A O 1
ATOM 717 N N . LYS A 1 89 ? -12.676 -9.122 19.381 1.00 64.75 89 LYS A N 1
ATOM 718 C CA . LYS A 1 89 ? -11.599 -9.712 20.192 1.00 64.75 89 LYS A CA 1
ATOM 719 C C . LYS A 1 89 ? -10.738 -8.660 20.888 1.00 64.75 89 LYS A C 1
ATOM 721 O O . LYS A 1 89 ? -10.233 -7.749 20.241 1.00 64.75 89 LYS A O 1
ATOM 726 N N . LYS A 1 90 ? -10.456 -8.916 22.174 1.00 53.12 90 LYS A N 1
ATOM 727 C CA . LYS A 1 90 ? -9.268 -8.425 22.888 1.00 53.12 90 LYS A CA 1
ATOM 728 C C . LYS A 1 90 ? -8.016 -8.881 22.141 1.00 53.12 90 LYS A C 1
ATOM 730 O O . LYS A 1 90 ? -7.680 -10.064 22.164 1.00 53.12 90 LYS A O 1
ATOM 735 N N . GLY A 1 91 ? -7.331 -7.961 21.480 1.00 51.78 91 GLY A N 1
ATOM 736 C CA . GLY A 1 91 ? -6.053 -8.230 20.827 1.00 51.78 91 GLY A CA 1
ATOM 737 C C . GLY A 1 91 ? -5.978 -7.635 19.430 1.00 51.78 91 GLY A C 1
ATOM 738 O O . GLY A 1 91 ? -6.985 -7.555 18.734 1.00 51.78 91 GLY A O 1
ATOM 739 N N . LYS A 1 92 ? -4.760 -7.210 19.058 1.00 54.50 92 LYS A N 1
ATOM 740 C CA . LYS A 1 92 ? -4.398 -6.576 17.781 1.00 54.50 92 LYS A CA 1
ATOM 741 C C . LYS A 1 92 ? -5.237 -7.141 16.638 1.00 54.50 92 LYS A C 1
ATOM 743 O O . LYS A 1 92 ? -4.994 -8.265 16.199 1.00 54.50 92 LYS A O 1
ATOM 748 N N . ILE A 1 93 ? -6.205 -6.369 16.151 1.00 57.78 93 ILE A N 1
ATOM 749 C CA . ILE A 1 93 ? -6.839 -6.716 14.887 1.00 57.78 93 ILE A CA 1
ATOM 750 C C . ILE A 1 93 ? -5.733 -6.596 13.840 1.00 57.78 93 ILE A C 1
ATOM 752 O O . ILE A 1 93 ? -5.200 -5.507 13.607 1.00 57.78 93 ILE A O 1
ATOM 756 N N . GLY A 1 94 ? -5.319 -7.737 13.293 1.00 57.12 94 GLY A N 1
ATOM 757 C CA . GLY A 1 94 ? -4.298 -7.782 12.259 1.00 57.12 94 GLY A CA 1
ATOM 758 C C . GLY A 1 94 ? -4.717 -6.896 11.090 1.00 57.12 94 GLY A C 1
ATOM 759 O O . GLY A 1 94 ? -5.885 -6.875 10.703 1.00 57.12 94 GLY A O 1
ATOM 760 N N . GLY A 1 95 ? -3.770 -6.135 10.553 1.00 61.84 95 GLY A N 1
ATOM 761 C CA . GLY A 1 95 ? -4.010 -5.310 9.377 1.00 61.84 95 GLY A CA 1
ATOM 762 C C . GLY A 1 95 ? -4.329 -3.842 9.645 1.00 61.84 95 GLY A C 1
ATOM 763 O O . GLY A 1 95 ? -4.342 -3.085 8.683 1.00 61.84 95 GLY A O 1
ATOM 764 N N . PHE A 1 96 ? -4.555 -3.387 10.883 1.00 65.00 96 PHE A N 1
ATOM 765 C CA . PHE A 1 96 ? -4.647 -1.942 11.135 1.00 65.00 96 PHE A CA 1
ATOM 766 C C . PHE A 1 96 ? -3.264 -1.312 11.215 1.00 65.00 96 PHE A C 1
ATOM 768 O O . PHE A 1 96 ? -2.476 -1.624 12.105 1.00 65.00 96 PHE A O 1
ATOM 775 N N . TYR A 1 97 ? -3.007 -0.378 10.310 1.00 66.56 97 TYR A N 1
ATOM 776 C CA . TYR A 1 97 ? -1.806 0.438 10.307 1.00 66.56 97 TYR A CA 1
ATOM 777 C C . TYR A 1 97 ? -2.221 1.905 10.356 1.00 66.56 97 TYR A C 1
ATOM 779 O O . TYR A 1 97 ? -3.096 2.341 9.607 1.00 66.56 97 TYR A O 1
ATOM 787 N N . ALA A 1 98 ? -1.609 2.670 11.257 1.00 59.94 98 ALA A N 1
ATOM 788 C CA . ALA A 1 98 ? -1.596 4.117 11.119 1.00 59.94 98 ALA A CA 1
ATOM 789 C C . ALA A 1 98 ? -0.586 4.445 10.018 1.00 59.94 98 ALA A C 1
ATOM 791 O O . ALA A 1 98 ? 0.555 3.986 10.077 1.00 59.94 98 ALA A O 1
ATOM 792 N N . ASP A 1 99 ? -1.014 5.183 9.001 1.00 64.25 99 ASP A N 1
ATOM 793 C CA . ASP A 1 99 ? -0.145 5.587 7.906 1.00 64.25 99 ASP A CA 1
ATOM 794 C C . ASP A 1 99 ? -0.224 7.095 7.692 1.00 64.25 99 ASP A C 1
ATOM 796 O O . ASP A 1 99 ? -1.299 7.701 7.691 1.00 64.25 99 ASP A O 1
ATOM 800 N N . THR A 1 100 ? 0.934 7.713 7.513 1.00 61.47 100 THR A N 1
ATOM 801 C CA . THR A 1 100 ? 1.040 9.154 7.310 1.00 61.47 100 THR A CA 1
ATOM 802 C C . THR A 1 100 ? 0.971 9.425 5.817 1.00 61.47 100 THR A C 1
ATOM 804 O O . THR A 1 100 ? 1.905 9.117 5.082 1.00 61.47 100 THR A O 1
ATOM 807 N N . LEU A 1 101 ? -0.141 10.002 5.359 1.00 60.72 101 LEU A N 1
ATOM 808 C CA . LEU A 1 101 ? -0.291 10.374 3.954 1.00 60.72 101 LEU A CA 1
ATOM 809 C C . LEU A 1 101 ? 0.515 11.621 3.614 1.00 60.72 101 LEU A C 1
ATOM 811 O O . LEU A 1 101 ? 0.498 12.619 4.346 1.00 60.72 101 LEU A O 1
ATOM 815 N N . ILE A 1 102 ? 1.131 11.599 2.438 1.00 60.81 102 ILE A N 1
ATOM 816 C CA . ILE A 1 102 ? 1.825 12.743 1.861 1.00 60.81 102 ILE A CA 1
ATOM 817 C C . ILE A 1 102 ? 0.797 13.855 1.613 1.00 60.81 102 ILE A C 1
ATOM 819 O O . ILE A 1 102 ? -0.185 13.683 0.890 1.00 60.81 102 ILE A O 1
ATOM 823 N N . GLY A 1 103 ? 1.020 15.017 2.230 1.00 54.91 103 GLY A N 1
ATOM 824 C CA . GLY A 1 103 ? 0.141 16.183 2.100 1.00 54.91 103 GLY A CA 1
ATOM 825 C C . GLY A 1 103 ? -1.047 16.226 3.069 1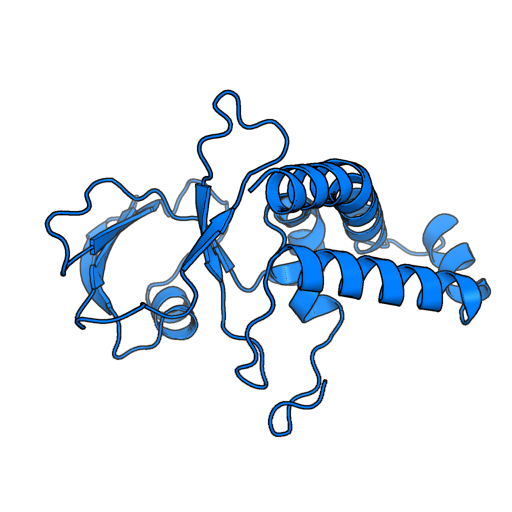.00 54.91 103 GLY A C 1
ATOM 826 O O . GLY A 1 103 ? -1.895 17.109 2.935 1.00 54.91 103 GLY A O 1
ATOM 827 N N . SER A 1 104 ? -1.127 15.330 4.063 1.00 55.09 104 SER A N 1
ATOM 828 C CA . SER A 1 104 ? -2.089 15.490 5.162 1.00 55.09 104 SER A CA 1
ATOM 829 C C . SER A 1 104 ? -1.751 16.744 5.978 1.00 55.09 104 SER A C 1
ATOM 831 O O . SER A 1 104 ? -0.698 16.814 6.613 1.00 55.09 104 SER A O 1
ATOM 833 N N . ALA A 1 105 ? -2.655 17.733 5.974 1.00 47.94 105 ALA A N 1
ATOM 834 C CA . ALA A 1 105 ? -2.465 19.052 6.592 1.00 47.94 105 ALA A CA 1
ATOM 835 C C . ALA A 1 105 ? -2.145 19.010 8.097 1.00 47.94 105 ALA A C 1
ATOM 837 O O . ALA A 1 105 ? -1.645 19.990 8.642 1.00 47.94 105 ALA A O 1
ATOM 838 N N . PHE A 1 106 ? -2.417 17.885 8.762 1.00 49.78 106 PHE A N 1
ATOM 839 C CA . PHE A 1 106 ? -2.218 17.741 10.199 1.00 49.78 106 PHE A CA 1
ATOM 840 C C . PHE A 1 106 ? -1.154 16.713 10.597 1.00 49.78 106 PHE A C 1
ATOM 842 O O . PHE A 1 106 ? -0.956 16.535 11.792 1.00 49.78 106 PHE A O 1
ATOM 849 N N . LYS A 1 107 ? -0.495 16.003 9.662 1.00 53.62 107 LYS A N 1
ATOM 850 C CA . LYS A 1 107 ? 0.357 14.818 9.959 1.00 53.62 107 LYS A CA 1
ATOM 851 C C . LYS A 1 107 ? -0.292 13.768 10.893 1.00 53.62 107 LYS A C 1
ATOM 853 O O . LYS A 1 107 ? 0.362 12.814 11.296 1.00 53.62 107 LYS A O 1
ATOM 858 N N . LEU A 1 108 ? -1.576 13.915 11.227 1.00 51.78 108 LEU A N 1
ATOM 859 C CA . LEU A 1 108 ? -2.360 12.962 11.995 1.00 51.78 108 LEU A CA 1
ATOM 860 C C . LEU A 1 108 ? -2.578 11.777 11.060 1.00 51.78 108 LEU A C 1
ATOM 862 O O . LEU A 1 108 ? -3.339 11.892 10.098 1.00 51.78 108 LEU A O 1
ATOM 866 N N . GLY A 1 109 ? -1.814 10.706 11.274 1.00 61.41 109 GLY A N 1
ATOM 867 C CA . GLY A 1 109 ? -1.853 9.507 10.445 1.00 61.41 109 GLY A CA 1
ATOM 868 C C . GLY A 1 109 ? -3.286 9.030 10.215 1.00 61.41 109 GLY A C 1
ATOM 869 O O . GLY A 1 109 ? -4.112 9.008 11.129 1.00 61.41 109 GLY A O 1
ATOM 870 N N . ASP A 1 110 ? -3.590 8.669 8.975 1.00 68.19 110 ASP A N 1
ATOM 871 C CA . ASP A 1 110 ? -4.841 8.016 8.635 1.00 68.19 110 ASP A CA 1
ATOM 872 C C . ASP A 1 110 ? -4.766 6.545 9.038 1.00 68.19 110 ASP A C 1
ATOM 874 O O . ASP A 1 110 ? -3.750 5.881 8.847 1.00 68.19 110 ASP A O 1
ATOM 878 N N . ILE A 1 111 ? -5.864 6.005 9.561 1.00 71.50 111 ILE A N 1
ATOM 879 C CA . ILE A 1 111 ? -5.931 4.581 9.881 1.00 71.50 111 ILE A CA 1
ATOM 880 C C . ILE A 1 111 ? -6.358 3.826 8.626 1.00 71.50 111 ILE A C 1
ATOM 882 O O . ILE A 1 111 ? -7.440 4.032 8.067 1.00 71.50 111 ILE A O 1
ATOM 886 N N . VAL A 1 112 ? -5.497 2.925 8.179 1.00 76.25 112 VAL A N 1
ATOM 887 C CA . VAL A 1 112 ? -5.750 2.043 7.047 1.00 76.25 112 VAL A CA 1
ATOM 888 C C . VAL A 1 112 ? -5.823 0.603 7.527 1.00 76.25 112 VAL A C 1
ATOM 890 O O . VAL A 1 112 ? -5.052 0.171 8.378 1.00 76.25 112 VAL A O 1
ATOM 893 N N . LEU A 1 113 ? -6.765 -0.148 6.968 1.00 77.19 113 LEU A N 1
ATOM 894 C CA . LEU A 1 113 ? -6.806 -1.592 7.104 1.00 77.19 113 LEU A CA 1
ATOM 895 C C . LEU A 1 113 ? -6.162 -2.197 5.863 1.00 77.19 113 LEU A C 1
ATOM 897 O O . LEU A 1 113 ? -6.593 -1.956 4.735 1.00 77.19 113 LEU A O 1
ATOM 901 N N . VAL A 1 114 ? -5.145 -3.006 6.066 1.00 78.75 114 VAL 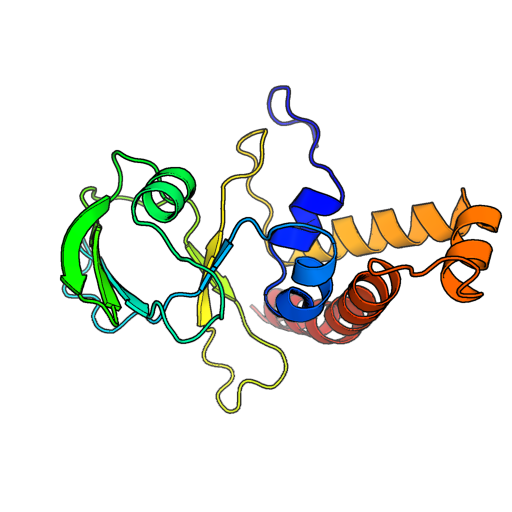A N 1
ATOM 902 C CA . VAL A 1 114 ? -4.313 -3.577 5.024 1.00 78.75 114 VAL A CA 1
ATOM 903 C C . VAL A 1 114 ? -4.373 -5.089 5.138 1.00 78.75 114 VAL A C 1
ATOM 905 O O . VAL A 1 114 ? -4.283 -5.637 6.234 1.00 78.75 114 VAL A O 1
ATOM 908 N N . ALA A 1 115 ? -4.515 -5.777 4.005 1.00 78.62 115 ALA A N 1
ATOM 909 C CA . ALA A 1 115 ? -4.530 -7.234 4.010 1.00 78.62 115 ALA A CA 1
ATOM 910 C C . ALA A 1 115 ? -3.202 -7.790 4.558 1.00 78.62 115 ALA A C 1
ATOM 912 O O . ALA A 1 115 ? -2.140 -7.209 4.292 1.00 78.62 115 ALA A O 1
ATOM 913 N N . PRO A 1 116 ? -3.212 -8.932 5.266 1.00 78.00 116 PRO A N 1
ATOM 914 C CA . PRO A 1 116 ? -1.979 -9.602 5.669 1.00 78.00 116 PRO A CA 1
ATOM 915 C C . PRO A 1 116 ? -1.173 -10.039 4.437 1.00 78.00 116 PRO A C 1
ATOM 917 O O . PRO A 1 116 ? -1.738 -10.305 3.371 1.00 78.00 116 PRO A O 1
ATOM 920 N N . TYR A 1 117 ? 0.158 -10.074 4.545 1.00 82.62 117 TYR A N 1
ATOM 921 C CA . TYR A 1 117 ? 0.995 -10.618 3.470 1.00 82.62 117 TYR A CA 1
ATOM 922 C C . TYR A 1 117 ? 0.718 -12.120 3.280 1.00 82.62 117 TYR A C 1
ATOM 924 O O . TYR A 1 117 ? 0.351 -12.789 4.249 1.00 82.62 117 TYR A O 1
ATOM 932 N N . PRO A 1 118 ? 0.913 -12.680 2.068 1.00 77.69 118 PRO A N 1
ATOM 933 C CA . PRO A 1 118 ? 0.644 -14.096 1.795 1.00 77.69 118 PRO A CA 1
ATOM 934 C C . PRO A 1 118 ? 1.329 -15.073 2.765 1.00 77.69 118 PRO A C 1
ATOM 936 O O . PRO A 1 118 ? 0.743 -16.083 3.136 1.00 77.69 118 PRO A O 1
ATOM 939 N N . SER A 1 119 ? 2.540 -14.754 3.226 1.00 73.50 119 SER A N 1
ATOM 940 C CA . SER A 1 119 ? 3.326 -15.540 4.192 1.00 73.50 119 SER A CA 1
ATOM 941 C C . SER A 1 119 ? 3.048 -15.188 5.659 1.00 73.50 119 SER A C 1
ATOM 943 O O . SER A 1 119 ? 3.819 -15.567 6.538 1.00 73.50 119 SER A O 1
ATOM 945 N N . ARG A 1 120 ? 1.987 -14.410 5.934 1.00 73.12 120 ARG A N 1
ATOM 946 C CA . ARG A 1 120 ? 1.671 -13.821 7.250 1.00 73.12 120 ARG A CA 1
ATOM 947 C C . ARG A 1 120 ? 2.843 -13.071 7.894 1.00 73.12 120 ARG A C 1
ATOM 949 O O . ARG A 1 120 ? 2.840 -12.843 9.099 1.00 73.12 120 ARG A O 1
ATOM 956 N N . CYS A 1 121 ? 3.843 -12.682 7.105 1.00 78.00 121 CYS A N 1
ATOM 957 C CA . CYS A 1 121 ? 4.893 -11.810 7.589 1.00 78.00 121 CYS A CA 1
ATOM 958 C C . CYS A 1 121 ? 4.321 -10.412 7.817 1.00 78.00 121 CYS A C 1
ATOM 960 O O . CYS A 1 121 ? 3.404 -9.974 7.121 1.00 78.00 121 CYS A O 1
ATOM 962 N N . GLU A 1 122 ? 4.882 -9.705 8.786 1.00 79.50 122 GLU A N 1
ATOM 963 C CA . GLU A 1 122 ? 4.591 -8.298 9.008 1.00 79.50 122 GLU A CA 1
ATOM 964 C C . GLU A 1 122 ? 5.844 -7.510 8.646 1.00 79.50 122 GLU A C 1
ATOM 966 O O . GLU A 1 122 ? 6.930 -7.766 9.164 1.00 79.50 122 GLU A O 1
ATOM 971 N N . LEU A 1 123 ? 5.702 -6.568 7.716 1.00 85.00 123 LEU A N 1
ATOM 972 C CA . LEU A 1 123 ? 6.750 -5.607 7.408 1.00 85.00 123 LEU A CA 1
ATOM 973 C C . LEU A 1 123 ? 6.349 -4.275 8.018 1.00 85.00 123 LEU A C 1
ATOM 975 O O . LEU A 1 123 ? 5.274 -3.755 7.716 1.00 85.00 123 LEU A O 1
ATOM 979 N N . ASN A 1 124 ? 7.225 -3.715 8.850 1.00 86.31 124 ASN A N 1
ATOM 980 C CA . ASN A 1 124 ? 7.086 -2.322 9.249 1.00 86.31 124 ASN A CA 1
ATOM 981 C C . ASN A 1 124 ? 7.293 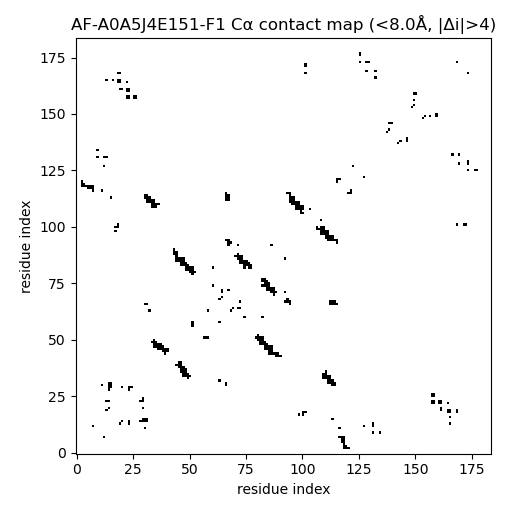-1.401 8.030 1.00 86.31 124 ASN A C 1
ATOM 983 O O . ASN A 1 124 ? 7.844 -1.808 6.999 1.00 86.31 124 ASN A O 1
ATOM 987 N N . LYS A 1 125 ? 6.850 -0.145 8.146 1.00 87.00 125 LYS A N 1
ATOM 988 C CA . LYS A 1 125 ? 6.863 0.816 7.035 1.00 87.00 125 LYS A CA 1
ATOM 989 C C . LYS A 1 125 ? 8.270 1.041 6.465 1.00 87.00 125 LYS A C 1
ATOM 991 O O . LYS A 1 125 ? 8.425 1.063 5.246 1.00 87.00 125 LYS A O 1
ATOM 996 N N . ILE A 1 126 ? 9.297 1.120 7.320 1.00 91.31 126 ILE A N 1
ATOM 997 C CA . ILE A 1 126 ? 10.703 1.267 6.899 1.00 91.31 126 ILE A CA 1
ATOM 998 C C . ILE A 1 126 ? 11.124 0.073 6.035 1.00 91.31 126 ILE A C 1
ATOM 1000 O O . ILE A 1 126 ? 11.605 0.250 4.918 1.00 91.31 126 ILE A O 1
ATOM 1004 N N . SER A 1 127 ? 10.885 -1.150 6.513 1.00 91.81 127 SER A N 1
ATOM 1005 C CA . SER A 1 127 ? 11.246 -2.384 5.807 1.00 91.81 127 SER A CA 1
ATOM 1006 C C . SER A 1 127 ? 10.497 -2.523 4.486 1.00 91.81 127 SER A C 1
ATOM 1008 O O . SER A 1 127 ? 11.071 -2.982 3.499 1.00 91.81 127 SER A O 1
ATOM 1010 N N . GLN A 1 128 ? 9.228 -2.109 4.440 1.00 91.56 128 GLN A N 1
ATOM 1011 C CA . GLN A 1 128 ? 8.435 -2.092 3.215 1.00 91.56 128 GLN A CA 1
ATOM 1012 C C . GLN A 1 128 ? 9.017 -1.113 2.187 1.00 91.56 128 GLN A C 1
ATOM 1014 O O . GLN A 1 128 ? 9.289 -1.519 1.059 1.00 91.56 128 GLN A O 1
ATOM 1019 N N . LEU A 1 129 ? 9.240 0.150 2.568 1.00 93.31 129 LEU A N 1
ATOM 1020 C CA . LEU A 1 129 ? 9.799 1.174 1.678 1.00 93.31 129 LEU A CA 1
ATOM 1021 C C . LEU A 1 129 ? 11.200 0.788 1.184 1.00 93.31 129 LEU A C 1
ATOM 1023 O O . LEU A 1 129 ? 11.479 0.903 -0.009 1.00 93.31 129 LEU A O 1
ATOM 1027 N N . PHE A 1 130 ? 12.040 0.244 2.068 1.00 95.44 130 PHE A N 1
ATOM 1028 C CA . PHE A 1 130 ? 13.350 -0.297 1.712 1.00 95.44 130 PHE A CA 1
ATOM 1029 C C . PHE A 1 130 ? 13.250 -1.474 0.729 1.00 95.44 130 PHE A C 1
ATOM 1031 O O . PHE A 1 130 ? 13.977 -1.532 -0.259 1.00 95.44 130 PHE A O 1
ATOM 1038 N N . SER A 1 131 ? 12.327 -2.411 0.957 1.00 95.00 131 SER A N 1
ATOM 1039 C CA . SER A 1 131 ? 12.143 -3.562 0.062 1.00 95.00 131 SER A CA 1
ATOM 1040 C C . SER A 1 131 ? 11.706 -3.119 -1.333 1.00 95.00 131 SER A C 1
ATOM 1042 O O . SER A 1 131 ? 12.211 -3.627 -2.333 1.00 95.00 131 SER A O 1
ATOM 1044 N N . VAL A 1 132 ? 10.795 -2.146 -1.414 1.00 95.44 132 VAL A N 1
ATOM 1045 C CA . VAL A 1 132 ? 10.343 -1.592 -2.695 1.00 95.44 132 VAL A CA 1
ATOM 1046 C C . VAL A 1 132 ? 11.476 -0.846 -3.399 1.00 95.44 132 VAL A C 1
ATOM 1048 O O . VAL A 1 132 ? 11.694 -1.085 -4.586 1.00 95.44 132 VAL A O 1
ATOM 1051 N N . SER A 1 133 ? 12.229 0.005 -2.693 1.00 96.81 133 SER A N 1
ATOM 1052 C CA . SER A 1 133 ? 13.354 0.743 -3.287 1.00 96.81 133 SER A CA 1
ATOM 1053 C C . SER A 1 133 ? 14.440 -0.199 -3.810 1.00 96.81 133 SER A C 1
ATOM 1055 O O . SER A 1 133 ? 14.942 -0.014 -4.923 1.00 96.81 133 SER A O 1
ATOM 1057 N N . TYR A 1 134 ? 14.738 -1.266 -3.063 1.00 96.44 134 TYR A N 1
ATOM 1058 C CA . TYR A 1 134 ? 15.652 -2.320 -3.483 1.00 96.44 134 TYR A CA 1
ATOM 1059 C C . TYR A 1 134 ? 15.156 -3.023 -4.751 1.00 96.44 134 TYR A C 1
ATOM 1061 O O . TYR A 1 134 ? 15.897 -3.103 -5.730 1.00 96.44 134 TYR A O 1
ATOM 1069 N N . ILE A 1 135 ? 13.899 -3.481 -4.783 1.00 95.62 135 ILE A N 1
ATOM 1070 C CA . ILE A 1 135 ? 13.331 -4.176 -5.951 1.00 95.62 135 ILE A CA 1
ATOM 1071 C C . ILE A 1 135 ? 13.334 -3.276 -7.191 1.00 95.62 135 ILE A C 1
ATOM 1073 O O . ILE A 1 135 ? 13.725 -3.731 -8.264 1.00 95.62 135 ILE A O 1
ATOM 1077 N N . LEU A 1 136 ? 12.944 -2.004 -7.063 1.00 94.88 136 LEU A N 1
ATOM 1078 C CA . LEU A 1 136 ? 12.969 -1.060 -8.185 1.00 94.88 136 LEU A CA 1
ATOM 1079 C C . LEU A 1 136 ? 14.400 -0.816 -8.683 1.00 94.88 136 LEU A C 1
ATOM 1081 O O . LEU A 1 136 ? 14.640 -0.815 -9.889 1.00 94.88 136 LEU A O 1
ATOM 1085 N N . SER A 1 137 ? 15.370 -0.704 -7.774 1.00 95.81 137 SER A N 1
ATOM 1086 C CA . SER A 1 137 ? 16.788 -0.568 -8.136 1.00 95.81 137 SER A CA 1
ATOM 1087 C C . SER A 1 137 ? 17.310 -1.801 -8.880 1.00 95.81 137 SER A C 1
ATOM 1089 O O . SER A 1 137 ? 18.031 -1.683 -9.874 1.00 95.81 137 SER A O 1
ATOM 1091 N N . MET A 1 138 ? 16.918 -2.995 -8.429 1.00 96.38 138 MET A N 1
ATOM 1092 C CA . MET A 1 138 ? 17.230 -4.257 -9.098 1.00 96.38 138 MET A CA 1
ATOM 1093 C C . MET A 1 138 ? 16.583 -4.325 -10.485 1.00 96.38 138 MET A C 1
ATOM 1095 O O . MET A 1 138 ? 17.236 -4.730 -11.443 1.00 96.38 138 MET A O 1
ATOM 1099 N N . PHE A 1 139 ? 15.336 -3.873 -10.623 1.00 94.12 139 PHE A N 1
ATOM 1100 C CA . PHE A 1 139 ? 14.648 -3.832 -11.909 1.00 94.12 139 PHE A CA 1
ATOM 1101 C C . PHE A 1 139 ? 15.390 -2.958 -12.926 1.00 94.12 139 PHE A C 1
ATOM 1103 O O . PHE A 1 139 ? 15.676 -3.420 -14.028 1.00 94.12 139 PHE A O 1
ATOM 1110 N N . VAL A 1 140 ? 15.793 -1.744 -12.539 1.00 94.75 140 VAL A N 1
ATOM 1111 C CA . VAL A 1 140 ? 16.554 -0.841 -13.420 1.00 94.75 140 VAL A CA 1
A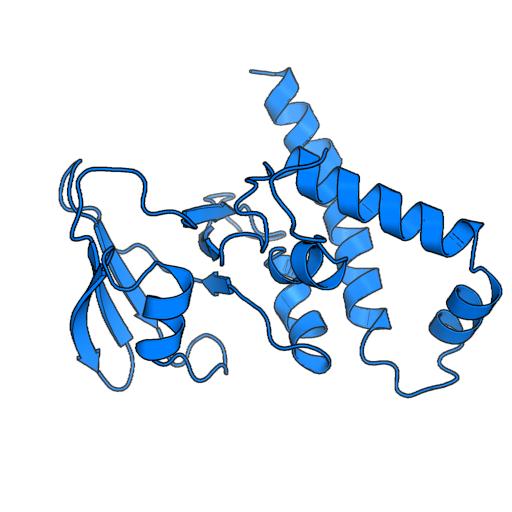TOM 1112 C C . VAL A 1 140 ? 17.918 -1.435 -13.793 1.00 94.75 140 VAL A C 1
ATOM 1114 O O . VAL A 1 140 ? 18.335 -1.341 -14.945 1.00 94.75 140 VAL A O 1
ATOM 1117 N N . ARG A 1 141 ? 18.613 -2.071 -12.839 1.00 96.88 141 ARG A N 1
ATOM 1118 C CA . ARG A 1 141 ? 19.960 -2.622 -13.060 1.00 96.88 141 ARG A CA 1
ATOM 1119 C C . ARG A 1 141 ? 19.964 -3.864 -13.949 1.00 96.88 141 ARG A C 1
ATOM 1121 O O . ARG A 1 141 ? 20.825 -3.982 -14.814 1.00 96.88 141 ARG A O 1
ATOM 1128 N N . TYR A 1 142 ? 19.051 -4.801 -13.705 1.00 97.38 142 TYR A N 1
ATOM 1129 C CA . TYR A 1 142 ? 19.068 -6.115 -14.355 1.00 97.38 142 TYR A CA 1
ATOM 1130 C C . TYR A 1 142 ? 18.098 -6.225 -15.534 1.00 97.38 142 TYR A C 1
ATOM 1132 O O . TYR A 1 142 ? 18.275 -7.097 -16.381 1.00 97.38 142 TYR A O 1
ATOM 1140 N N . HIS A 1 143 ? 17.118 -5.324 -15.640 1.00 94.88 143 HIS A N 1
ATOM 1141 C CA . HIS A 1 143 ? 16.168 -5.272 -16.753 1.00 94.88 143 HIS A CA 1
ATOM 1142 C C . HIS A 1 143 ? 16.108 -3.877 -17.414 1.00 94.88 143 HIS A C 1
ATOM 1144 O O . HIS A 1 143 ? 15.017 -3.325 -17.590 1.00 94.88 143 HIS A O 1
ATOM 1150 N N . PRO A 1 144 ? 17.252 -3.294 -17.837 1.00 95.06 144 PRO A N 1
ATOM 1151 C CA . PRO A 1 144 ? 17.298 -1.937 -18.385 1.00 95.06 144 PRO A CA 1
ATOM 1152 C C . PRO A 1 144 ? 16.478 -1.778 -19.674 1.00 95.06 144 PRO A C 1
ATOM 1154 O O . PRO A 1 144 ? 15.867 -0.733 -19.877 1.00 95.06 144 PRO A O 1
ATOM 1157 N N . SER A 1 145 ? 16.399 -2.805 -20.530 1.00 92.88 145 SER A N 1
ATOM 1158 C CA . SER A 1 145 ? 15.563 -2.770 -21.741 1.00 92.88 145 SER A CA 1
ATOM 1159 C C . SER A 1 145 ? 14.072 -2.668 -21.408 1.00 92.88 145 SER A C 1
ATOM 1161 O O . SER A 1 145 ? 13.370 -1.860 -22.010 1.00 92.88 145 SER A O 1
ATOM 1163 N N . SER A 1 146 ? 13.597 -3.432 -20.416 1.00 91.25 146 SER A N 1
ATOM 1164 C CA . SER A 1 146 ? 12.209 -3.358 -19.943 1.00 91.25 146 SER A CA 1
ATOM 1165 C C . SER A 1 146 ? 11.908 -2.004 -19.303 1.00 91.25 146 SER A C 1
ATOM 1167 O O . SER A 1 146 ? 10.852 -1.429 -19.547 1.00 91.25 146 SER A O 1
ATOM 1169 N N . TRP A 1 147 ? 12.853 -1.465 -18.525 1.00 91.31 147 TRP A N 1
ATOM 1170 C CA . TRP A 1 147 ? 12.751 -0.124 -17.951 1.00 91.31 147 TRP A CA 1
ATOM 1171 C C . TRP A 1 147 ? 12.655 0.965 -19.028 1.00 91.31 147 TRP A C 1
ATOM 1173 O O . TRP A 1 147 ? 11.776 1.822 -18.961 1.00 91.31 147 TRP A O 1
ATOM 1183 N N . MET A 1 148 ? 13.508 0.907 -20.053 1.00 91.12 148 MET A N 1
ATOM 1184 C CA . MET A 1 148 ? 13.466 1.860 -21.164 1.00 91.12 148 MET A CA 1
ATOM 1185 C C . MET A 1 148 ? 12.166 1.758 -21.963 1.00 91.12 148 MET A C 1
ATOM 1187 O O . MET A 1 148 ? 11.600 2.794 -22.305 1.00 91.12 148 MET A O 1
ATOM 1191 N N . GLY A 1 149 ? 11.660 0.546 -22.211 1.00 89.75 149 GLY A N 1
ATOM 1192 C CA . GLY A 1 149 ? 10.361 0.351 -22.863 1.00 89.75 149 GLY A CA 1
ATOM 1193 C C . GLY A 1 149 ? 9.208 0.973 -22.069 1.00 89.75 149 GLY A C 1
ATOM 1194 O O . GLY A 1 149 ? 8.360 1.655 -22.645 1.00 89.75 149 GLY A O 1
ATOM 1195 N N . LEU A 1 150 ? 9.239 0.816 -20.742 1.00 87.94 150 LEU A N 1
ATOM 1196 C CA . LEU A 1 150 ? 8.267 1.402 -19.820 1.00 87.94 150 LEU A CA 1
ATOM 1197 C C . LEU A 1 150 ? 8.328 2.943 -19.822 1.00 87.94 150 LEU A C 1
ATOM 1199 O O . LEU A 1 150 ? 7.288 3.592 -19.893 1.00 87.94 150 LEU A O 1
ATOM 1203 N N . ILE A 1 151 ? 9.525 3.549 -19.822 1.00 88.56 151 ILE A N 1
ATOM 1204 C CA . ILE A 1 151 ? 9.692 5.017 -19.911 1.00 88.56 151 ILE A CA 1
ATOM 1205 C C . ILE A 1 151 ? 9.230 5.570 -21.260 1.00 88.56 151 ILE A C 1
ATOM 1207 O O . ILE A 1 151 ? 8.608 6.629 -21.310 1.00 88.56 151 ILE A O 1
ATOM 1211 N N . GLN A 1 152 ? 9.557 4.889 -22.358 1.00 89.06 152 GLN A N 1
ATOM 1212 C CA . GLN A 1 152 ? 9.282 5.374 -23.712 1.00 89.06 152 GLN A CA 1
ATOM 1213 C C . GLN A 1 152 ? 7.798 5.299 -24.100 1.00 89.06 152 GLN A C 1
ATOM 1215 O O . GLN A 1 152 ? 7.463 5.652 -25.227 1.00 89.06 152 GLN A O 1
ATOM 1220 N N . GLN A 1 153 ? 6.918 4.861 -23.188 1.00 71.75 153 GLN A N 1
ATOM 1221 C CA . GLN A 1 153 ? 5.474 4.741 -23.412 1.00 71.75 153 GLN A CA 1
ATOM 1222 C C . GLN A 1 153 ? 5.145 3.942 -24.679 1.00 71.75 153 GLN A C 1
ATOM 1224 O O . GLN A 1 153 ? 4.160 4.215 -25.360 1.00 71.75 153 GLN A O 1
ATOM 1229 N N . GLN A 1 154 ? 5.952 2.925 -25.004 1.00 64.44 154 GLN A N 1
ATOM 1230 C CA . GLN A 1 154 ? 5.692 2.073 -26.172 1.00 64.44 154 GLN A CA 1
ATOM 1231 C C . GLN A 1 154 ? 4.439 1.191 -25.995 1.00 64.44 154 GLN A C 1
ATOM 1233 O O . GLN A 1 154 ? 4.107 0.376 -26.852 1.00 64.44 154 GLN A O 1
ATOM 1238 N N . THR A 1 155 ? 3.726 1.325 -24.877 1.00 54.62 155 THR A N 1
ATOM 1239 C CA . THR A 1 155 ? 2.487 0.620 -24.545 1.00 54.62 155 THR A CA 1
ATOM 1240 C C . THR A 1 155 ? 1.659 1.529 -23.629 1.00 54.62 155 THR A C 1
ATOM 1242 O O . THR A 1 155 ? 2.253 2.311 -22.885 1.00 54.62 155 THR A O 1
ATOM 1245 N N 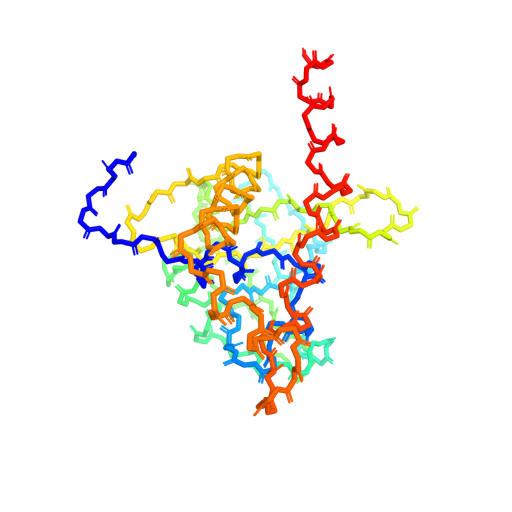. ASP A 1 156 ? 0.321 1.446 -23.676 1.00 62.34 156 ASP A N 1
ATOM 1246 C CA . ASP A 1 156 ? -0.630 2.127 -22.771 1.00 62.34 156 ASP A CA 1
ATOM 1247 C C . ASP A 1 156 ? -0.431 1.677 -21.309 1.00 62.34 156 ASP A C 1
ATOM 1249 O O . ASP A 1 156 ? -1.230 0.945 -20.714 1.00 62.34 156 ASP A O 1
ATOM 1253 N N . ASP A 1 157 ? 0.702 2.065 -20.732 1.00 71.06 157 ASP A N 1
ATOM 1254 C CA . ASP A 1 157 ? 1.214 1.437 -19.534 1.00 71.06 157 ASP A CA 1
ATOM 1255 C C . ASP A 1 157 ? 0.687 2.153 -18.294 1.00 71.06 157 ASP A C 1
ATOM 1257 O O . ASP A 1 157 ? 1.193 3.168 -17.806 1.00 71.06 157 ASP A O 1
ATOM 1261 N N . SER A 1 158 ? -0.389 1.583 -17.771 1.00 83.62 158 SER A N 1
ATOM 1262 C CA . SER A 1 158 ? -1.013 1.988 -16.518 1.00 83.62 158 SER A CA 1
ATOM 1263 C C . SER A 1 158 ? -0.110 1.748 -15.292 1.00 83.62 158 SER A C 1
ATOM 1265 O O . SER A 1 158 ? -0.404 2.275 -14.212 1.00 83.62 158 SER A O 1
ATOM 1267 N N . VAL A 1 159 ? 1.020 1.039 -15.448 1.00 88.19 159 VAL A N 1
ATOM 1268 C CA . VAL A 1 159 ? 1.989 0.748 -14.382 1.00 88.19 159 VAL A CA 1
ATOM 1269 C C . VAL A 1 159 ? 2.945 1.916 -14.125 1.00 88.19 159 VAL A C 1
ATOM 1271 O O . VAL A 1 159 ? 3.179 2.244 -12.957 1.00 88.19 159 VAL A O 1
ATOM 1274 N N . LEU A 1 160 ? 3.463 2.587 -15.164 1.00 90.12 160 LEU A N 1
ATOM 1275 C CA . LEU A 1 160 ? 4.454 3.671 -15.020 1.00 90.12 160 LEU A CA 1
ATOM 1276 C C . LEU A 1 160 ? 4.004 4.772 -14.035 1.00 90.12 160 LEU A C 1
ATOM 1278 O O . LEU A 1 160 ? 4.783 5.106 -13.138 1.00 90.12 160 LEU A O 1
ATOM 1282 N N . PRO A 1 161 ? 2.758 5.292 -14.087 1.00 91.06 161 PRO A N 1
ATOM 1283 C CA . PRO A 1 161 ? 2.286 6.276 -13.110 1.00 91.06 161 PRO A CA 1
ATOM 1284 C C . PRO A 1 161 ? 2.346 5.785 -11.657 1.00 91.06 161 PRO A C 1
ATOM 1286 O O . PRO A 1 161 ? 2.519 6.582 -10.737 1.00 91.06 161 PRO A O 1
ATOM 1289 N N . SER A 1 162 ? 2.195 4.479 -11.432 1.00 91.19 162 SER A N 1
ATOM 1290 C CA . SER A 1 162 ? 2.286 3.878 -10.097 1.00 91.19 162 SER A CA 1
ATOM 1291 C C . SER A 1 162 ? 3.730 3.793 -9.623 1.00 91.19 162 SER A C 1
ATOM 1293 O O . SER A 1 162 ? 4.006 4.098 -8.465 1.00 91.19 162 SER A O 1
ATOM 1295 N N . ILE A 1 163 ? 4.655 3.429 -10.516 1.00 92.62 163 ILE A N 1
ATOM 1296 C CA . ILE A 1 163 ? 6.091 3.391 -10.215 1.00 92.62 163 ILE A CA 1
ATOM 1297 C C . ILE A 1 163 ? 6.602 4.796 -9.890 1.00 92.62 163 ILE A C 1
ATOM 1299 O O . ILE A 1 163 ? 7.239 4.976 -8.859 1.00 92.62 163 ILE A O 1
ATOM 1303 N N . LEU A 1 164 ? 6.270 5.803 -10.702 1.00 93.25 164 LEU A N 1
ATOM 1304 C CA . LEU A 1 164 ? 6.681 7.188 -10.446 1.00 93.25 164 LEU A CA 1
ATOM 1305 C C . LEU A 1 164 ? 6.132 7.710 -9.112 1.00 93.25 164 LEU A C 1
ATOM 1307 O O . LEU A 1 164 ? 6.870 8.305 -8.330 1.00 93.25 164 LEU A O 1
ATOM 1311 N N . ALA A 1 165 ? 4.859 7.433 -8.810 1.00 92.75 165 ALA A N 1
ATOM 1312 C CA . ALA A 1 165 ? 4.269 7.796 -7.523 1.00 92.75 165 ALA A CA 1
ATOM 1313 C C . ALA A 1 165 ? 4.955 7.076 -6.349 1.00 92.75 165 ALA A C 1
ATOM 1315 O O . ALA A 1 165 ? 5.119 7.656 -5.280 1.00 92.75 165 ALA A O 1
ATOM 1316 N N . THR A 1 166 ? 5.390 5.831 -6.557 1.00 94.19 166 THR A N 1
ATOM 1317 C CA . THR A 1 166 ? 6.123 5.042 -5.561 1.00 94.19 166 THR A CA 1
ATOM 1318 C C . THR A 1 166 ? 7.512 5.611 -5.308 1.00 94.19 166 THR A C 1
ATOM 1320 O O . THR A 1 166 ? 7.902 5.731 -4.153 1.00 94.19 166 THR A O 1
ATOM 1323 N N . ILE A 1 167 ? 8.242 5.989 -6.360 1.00 95.00 167 ILE A N 1
ATOM 1324 C CA . ILE A 1 167 ? 9.558 6.630 -6.240 1.00 95.00 167 ILE A CA 1
ATOM 1325 C C . ILE A 1 167 ? 9.427 7.917 -5.423 1.00 95.00 167 ILE A C 1
ATOM 1327 O O . ILE A 1 167 ? 10.086 8.044 -4.397 1.00 95.00 167 ILE A O 1
ATOM 1331 N N . ASN A 1 168 ? 8.488 8.794 -5.791 1.00 94.31 168 ASN A N 1
ATOM 1332 C CA . ASN A 1 168 ? 8.220 10.026 -5.046 1.00 94.31 168 ASN A CA 1
ATOM 1333 C C . ASN A 1 168 ? 7.835 9.746 -3.579 1.00 94.31 168 ASN A C 1
ATOM 1335 O O . ASN A 1 168 ? 8.272 10.432 -2.661 1.00 94.31 168 ASN A O 1
ATOM 1339 N N . CYS A 1 169 ? 7.036 8.701 -3.341 1.00 91.94 169 CYS A N 1
ATOM 1340 C CA . CYS A 1 169 ? 6.660 8.279 -1.995 1.00 91.94 169 CYS A CA 1
ATOM 1341 C C . CYS A 1 169 ? 7.869 7.823 -1.166 1.00 91.94 169 CYS A C 1
ATOM 1343 O O . CYS A 1 169 ? 7.956 8.166 0.010 1.00 91.94 169 CYS A O 1
ATOM 1345 N N . ILE A 1 170 ? 8.797 7.073 -1.763 1.00 94.31 170 ILE A N 1
ATOM 1346 C CA . ILE A 1 170 ? 10.028 6.623 -1.106 1.00 94.31 170 ILE A CA 1
ATOM 1347 C C . ILE A 1 170 ? 10.935 7.817 -0.810 1.00 94.31 170 ILE A C 1
ATOM 1349 O O . ILE A 1 170 ? 11.398 7.944 0.317 1.00 94.31 170 ILE A O 1
ATOM 1353 N N . GLU A 1 171 ? 11.160 8.700 -1.784 1.00 94.75 171 GLU A N 1
ATOM 1354 C CA . GLU A 1 171 ? 12.029 9.875 -1.634 1.00 94.75 171 GLU A CA 1
ATOM 1355 C C . GLU A 1 171 ? 11.561 10.813 -0.515 1.00 94.75 171 GLU A C 1
ATOM 1357 O O . GLU A 1 171 ? 12.388 11.363 0.208 1.00 94.75 171 GLU A O 1
ATOM 1362 N N . ILE A 1 172 ? 10.244 10.960 -0.337 1.00 91.56 172 ILE A N 1
ATOM 1363 C CA . ILE A 1 172 ? 9.666 11.813 0.707 1.00 91.56 172 ILE A CA 1
ATOM 1364 C C . ILE A 1 172 ? 9.591 11.086 2.054 1.00 91.56 172 ILE A C 1
ATOM 1366 O O . ILE A 1 172 ? 10.083 11.602 3.056 1.00 91.56 172 ILE A O 1
ATOM 1370 N N . LEU A 1 173 ? 8.958 9.908 2.104 1.00 89.88 173 LEU A N 1
ATOM 1371 C CA . LEU A 1 173 ? 8.626 9.258 3.377 1.00 89.88 173 LEU A CA 1
ATOM 1372 C C . LEU A 1 173 ? 9.810 8.518 3.992 1.00 89.88 173 LEU A C 1
ATOM 1374 O O . LEU A 1 173 ? 9.921 8.479 5.213 1.00 89.88 173 LEU A O 1
ATOM 1378 N N . PHE A 1 174 ? 10.680 7.904 3.187 1.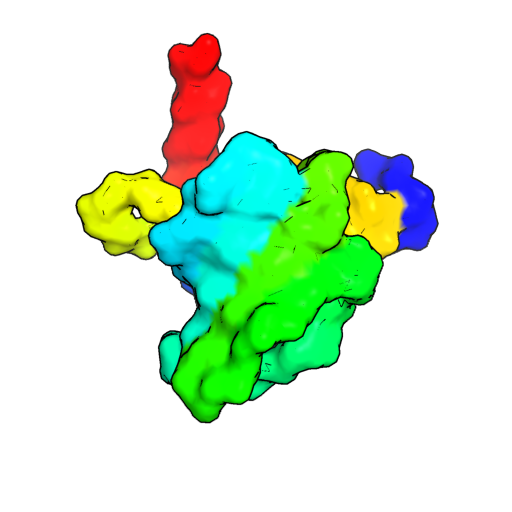00 91.94 174 PHE A N 1
ATOM 1379 C CA . PHE A 1 174 ? 11.737 7.053 3.734 1.00 91.94 174 PHE A CA 1
ATOM 1380 C C . PHE A 1 174 ? 12.725 7.837 4.613 1.00 91.94 174 PHE A C 1
ATOM 1382 O O . PHE A 1 174 ? 12.934 7.410 5.747 1.00 91.94 174 PHE A O 1
ATOM 1389 N N . PRO A 1 175 ? 13.278 8.992 4.183 1.00 92.62 175 PRO A N 1
ATOM 1390 C CA . PRO A 1 175 ? 14.175 9.773 5.034 1.00 92.62 175 PRO A CA 1
ATOM 1391 C C . PRO A 1 175 ? 13.482 10.300 6.291 1.00 92.62 175 PRO A C 1
ATOM 1393 O O . PRO A 1 175 ? 14.085 10.288 7.357 1.00 92.62 175 PRO A O 1
ATOM 1396 N N . GLN A 1 176 ? 12.217 10.723 6.175 1.00 89.44 176 GLN A N 1
ATOM 1397 C CA . GLN A 1 176 ? 11.432 11.233 7.303 1.00 89.44 176 GLN A CA 1
ATOM 1398 C C . GLN A 1 176 ? 11.238 10.159 8.371 1.00 89.44 176 GLN A C 1
ATOM 1400 O O . GLN A 1 176 ? 11.639 10.353 9.509 1.00 89.44 176 GLN A O 1
ATOM 1405 N N . ILE A 1 177 ? 10.713 8.994 7.983 1.00 88.06 177 ILE A N 1
ATOM 1406 C CA . ILE A 1 177 ? 10.431 7.901 8.920 1.00 88.06 177 ILE A CA 1
ATOM 1407 C C . ILE A 1 177 ? 11.725 7.366 9.547 1.00 88.06 177 ILE A C 1
ATOM 1409 O O . ILE A 1 177 ? 11.726 6.980 10.710 1.00 88.06 177 ILE A O 1
ATOM 1413 N N . VAL A 1 178 ? 12.829 7.325 8.793 1.00 91.25 178 VAL A N 1
ATOM 1414 C CA . VAL A 1 178 ? 14.129 6.914 9.343 1.00 91.25 178 VAL A CA 1
ATOM 1415 C C . VAL A 1 178 ? 14.667 7.949 10.332 1.00 91.25 178 VAL A C 1
ATOM 1417 O O . VAL A 1 178 ? 15.189 7.541 11.361 1.00 91.25 178 VAL A O 1
ATOM 1420 N N . SER A 1 179 ? 14.533 9.251 10.056 1.00 91.81 179 SER A N 1
ATOM 1421 C CA . SER A 1 179 ? 14.919 10.307 11.009 1.00 91.81 179 SER A CA 1
ATOM 1422 C C . SER A 1 179 ? 14.103 10.197 12.292 1.00 91.81 179 SER A C 1
ATOM 1424 O O . SER A 1 179 ? 14.687 10.082 13.362 1.00 91.81 179 SER A O 1
ATOM 1426 N N . ASP A 1 180 ? 12.773 10.120 12.166 1.00 87.62 180 ASP A N 1
ATOM 1427 C CA . ASP A 1 180 ? 11.854 9.985 13.300 1.00 87.62 180 ASP A CA 1
ATOM 1428 C C . ASP A 1 180 ? 12.200 8.743 14.146 1.00 87.62 180 ASP A C 1
ATOM 1430 O O . ASP A 1 180 ? 12.220 8.811 15.368 1.00 87.62 180 ASP A O 1
ATOM 1434 N N . PHE A 1 181 ? 12.545 7.619 13.505 1.00 88.75 181 PHE A N 1
ATOM 1435 C CA . PHE A 1 181 ? 12.941 6.383 14.190 1.00 88.75 181 PHE A CA 1
ATOM 1436 C C . PHE A 1 181 ? 14.309 6.459 14.890 1.00 88.75 181 PHE A C 1
ATOM 1438 O O . PHE A 1 181 ? 14.545 5.712 15.832 1.00 88.75 181 PHE A O 1
ATOM 1445 N N . LEU A 1 182 ? 15.239 7.286 14.402 1.00 92.38 182 LEU A N 1
ATOM 1446 C CA . LEU A 1 182 ? 16.572 7.446 15.003 1.00 92.38 182 LEU A CA 1
ATOM 1447 C C . LEU A 1 182 ? 16.597 8.481 16.135 1.00 92.38 182 LEU A C 1
ATOM 1449 O O . LEU A 1 182 ? 17.545 8.487 16.920 1.00 92.38 182 LEU A O 1
ATOM 1453 N N . GLU A 1 183 ? 15.615 9.380 16.171 1.00 90.62 183 GLU A N 1
ATOM 1454 C CA . GLU A 1 183 ? 15.457 10.403 17.209 1.00 90.62 183 GLU A CA 1
ATOM 1455 C C . GLU A 1 183 ? 14.685 9.895 18.446 1.00 90.62 183 GLU A C 1
ATOM 1457 O O . GLU A 1 183 ? 14.742 10.544 19.494 1.00 90.62 183 GLU A O 1
ATOM 1462 N N . GLU A 1 184 ? 14.006 8.745 18.335 1.00 68.94 184 GLU A N 1
ATOM 1463 C CA . GLU A 1 184 ? 13.407 7.974 19.446 1.00 68.94 184 GLU A CA 1
ATOM 1464 C C . GLU A 1 184 ? 14.438 7.131 20.219 1.00 68.94 184 GLU A C 1
ATOM 1466 O O . GLU A 1 184 ? 14.336 7.103 21.471 1.00 68.94 184 GLU A O 1
#

Solvent-accessible surface area (backbone atoms only — not comparable to full-atom values): 10748 Å² total; per-residue (Å²): 137,88,48,74,93,39,82,81,48,72,66,60,63,54,37,66,39,79,83,29,41,81,37,37,53,68,70,43,83,62,56,49,48,75,40,51,76,80,45,73,79,50,104,60,37,46,41,40,40,34,60,37,74,82,66,87,48,91,74,46,71,68,58,51,30,67,36,48,35,67,84,37,51,41,80,76,46,80,56,93,54,36,40,31,32,36,44,71,46,83,62,85,64,59,35,69,40,77,40,72,56,88,84,50,94,74,69,68,51,45,43,29,38,29,44,69,44,84,29,68,53,84,72,54,70,69,58,45,48,50,52,50,53,50,50,53,52,48,43,49,72,78,36,47,69,62,47,50,45,58,73,69,54,80,52,98,58,48,55,52,60,22,51,55,42,44,51,55,48,40,71,56,47,48,61,51,54,51,49,58,62,72,76,108

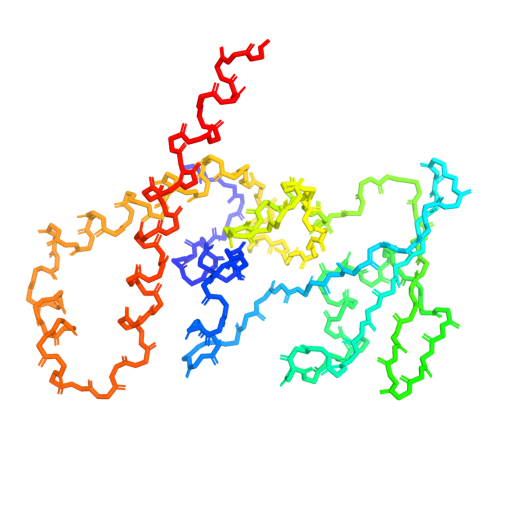Foldseek 3Di:
DDQPDDDFDLLQLLLPDPQLQVLNVVPDNRQKAFWDQPDPPDPFKGKTKGFCPPPPDNDDPVSVCQQQPVQQWDFPDDDPTITIIMGDGRDDRPQWDFAQHDPPPVSRGTTMGGHQGPSNDDDDPLRSLVVSVVVVVCCCVVVVVVVVCLVVCVDVDSCNSSNVSSVVVSVPVNVVVVVVVVVD

pLDDT: mean 77.88, std 14.39, range [35.47, 97.38]

Sequence (184 aa):
MICEGGIVSLGDLLSRLPDIQKTFGRWKQPNFIRFRSEKIKDSDEAILTVRRKQYRMDVDVRKIKQIAGDDCIDLISSDDKELVFQTKKKGKIGGFYADTLIGSAFKLGDIVLVAPYPSRCELNKISQLFSVSYILSMFVRYHPSSWMGLIQQQTDDSVLPSILATINCIEILFPQIVSDFLEE